Protein AF-0000000077380149 (afdb_homodimer)

Radius of gyration: 22.85 Å; Cα contacts (8 Å, |Δi|>4): 387; chains: 2; bounding box: 30×72×48 Å

Structure (mmCIF, N/CA/C/O backbone):
data_AF-0000000077380149-model_v1
#
loop_
_entity.id
_entity.type
_entity.pdbx_description
1 polymer 'Uncharacterized protein'
#
loop_
_atom_site.group_PDB
_atom_site.id
_atom_site.type_symbol
_atom_site.label_atom_id
_atom_site.label_alt_id
_atom_site.label_comp_id
_atom_site.label_asym_id
_atom_site.label_entity_id
_atom_site.label_seq_id
_atom_site.pdbx_PDB_ins_code
_atom_site.Cartn_x
_atom_site.Cartn_y
_atom_site.Cartn_z
_atom_site.occupancy
_atom_site.B_iso_or_equiv
_atom_site.auth_seq_id
_atom_site.auth_comp_id
_atom_site.auth_asym_id
_atom_site.auth_atom_id
_atom_site.pdbx_PDB_model_num
ATOM 1 N N . VAL A 1 1 ? 5.438 -0.284 23.359 1 29.08 1 VAL A N 1
ATOM 2 C CA . VAL A 1 1 ? 4.652 0.662 22.578 1 29.08 1 VAL A CA 1
ATOM 3 C C . VAL A 1 1 ? 5.34 2.023 22.562 1 29.08 1 VAL A C 1
ATOM 5 O O . VAL A 1 1 ? 5.539 2.633 23.609 1 29.08 1 VAL A O 1
ATOM 8 N N . GLU A 1 2 ? 6.18 2.203 21.656 1 35.53 2 GLU A N 1
ATOM 9 C CA . GLU A 1 2 ? 6.957 3.428 21.812 1 35.53 2 GLU A CA 1
ATOM 10 C C . GLU A 1 2 ? 6.047 4.633 22.047 1 35.53 2 GLU A C 1
ATOM 12 O O . GLU A 1 2 ? 5.121 4.875 21.281 1 35.53 2 GLU A O 1
ATOM 17 N N . ALA A 1 3 ? 5.875 5.215 23.234 1 46.19 3 ALA A N 1
ATOM 18 C CA . ALA A 1 3 ? 5.117 6.348 23.766 1 46.19 3 ALA A CA 1
ATOM 19 C C . ALA A 1 3 ? 5.203 7.551 22.844 1 46.19 3 ALA A C 1
ATOM 21 O O . ALA A 1 3 ? 6.27 7.848 22.297 1 46.19 3 ALA A O 1
ATOM 22 N N . ALA A 1 4 ? 4.062 7.918 22.094 1 60.69 4 ALA A N 1
ATOM 23 C CA . ALA A 1 4 ? 4.004 9.109 21.266 1 60.69 4 ALA A CA 1
ATOM 24 C C . ALA A 1 4 ? 4.754 10.273 21.906 1 60.69 4 ALA A C 1
ATOM 26 O O . ALA A 1 4 ? 4.734 10.43 23.125 1 60.69 4 ALA A O 1
ATOM 27 N N . PRO A 1 5 ? 5.816 10.711 21.297 1 63.81 5 PRO A N 1
ATOM 28 C CA . PRO A 1 5 ? 6.594 11.805 21.891 1 63.81 5 PRO A CA 1
ATOM 29 C C . PRO A 1 5 ? 5.719 12.883 22.516 1 63.81 5 PRO A C 1
ATOM 31 O O . PRO A 1 5 ? 4.617 13.148 22.031 1 63.81 5 PRO A O 1
ATOM 34 N N . GLN A 1 6 ? 6.125 13.359 23.734 1 84.5 6 GLN A N 1
ATOM 35 C CA . GLN A 1 6 ? 5.457 14.461 24.406 1 84.5 6 GLN A CA 1
ATOM 36 C C . GLN A 1 6 ? 5.402 15.703 23.531 1 84.5 6 GLN A C 1
ATOM 38 O O . GLN A 1 6 ? 6.418 16.109 22.969 1 84.5 6 GLN A O 1
ATOM 43 N N . LEU A 1 7 ? 4.254 16.219 23.297 1 88.69 7 LEU A N 1
ATOM 44 C CA . LEU A 1 7 ? 4.043 17.359 22.422 1 88.69 7 LEU A CA 1
ATOM 45 C C . LEU A 1 7 ? 4.254 18.672 23.188 1 88.69 7 LEU A C 1
ATOM 47 O O . LEU A 1 7 ? 3.871 18.766 24.359 1 88.69 7 LEU A O 1
ATOM 51 N N . ASP A 1 8 ? 5.031 19.703 22.625 1 90.62 8 ASP A N 1
ATOM 52 C CA . ASP A 1 8 ? 5.094 21.078 23.125 1 90.62 8 ASP A CA 1
ATOM 53 C C . ASP A 1 8 ? 3.729 21.766 23.047 1 90.62 8 ASP A C 1
ATOM 55 O O . ASP A 1 8 ? 3.15 21.875 21.953 1 90.62 8 ASP A O 1
ATOM 59 N N . PRO A 1 9 ? 3.18 22.156 24.203 1 92.38 9 PRO A N 1
ATOM 60 C CA . PRO A 1 9 ? 1.829 22.719 24.234 1 92.38 9 PRO A CA 1
ATOM 61 C C . PRO A 1 9 ? 1.724 24.047 23.484 1 92.38 9 PRO A C 1
ATOM 63 O O . PRO A 1 9 ? 0.617 24.516 23.219 1 92.38 9 PRO A O 1
ATOM 66 N N . ARG A 1 10 ? 2.842 24.719 23.125 1 93.44 10 ARG A N 1
ATOM 67 C CA . ARG A 1 10 ? 2.818 26.031 22.5 1 93.44 10 ARG A CA 1
ATOM 68 C C . ARG A 1 10 ? 3.01 25.922 20.984 1 93.44 10 ARG A C 1
ATOM 70 O O . ARG A 1 10 ? 3.061 26.938 20.297 1 93.44 10 ARG A O 1
ATOM 77 N N . GLN A 1 11 ? 3.094 24.719 20.484 1 94.06 11 GLN A N 1
ATOM 78 C CA . GLN A 1 11 ? 3.391 24.531 19.062 1 94.06 11 GLN A CA 1
ATOM 79 C C . GLN A 1 11 ? 2.244 23.812 18.344 1 94.06 11 GLN A C 1
ATOM 81 O O . GLN A 1 11 ? 1.517 23.031 18.969 1 94.06 11 GLN A O 1
ATOM 86 N N . PRO A 1 12 ? 2.066 24.141 17.078 1 94.75 12 PRO A N 1
ATOM 87 C CA . PRO A 1 12 ? 1.001 23.484 16.328 1 94.75 12 PRO A CA 1
ATOM 88 C C . PRO A 1 12 ? 1.287 22 16.062 1 94.75 12 PRO A C 1
ATOM 90 O O . PRO A 1 12 ? 2.438 21.562 16.156 1 94.75 12 PRO A O 1
ATOM 93 N N . VAL A 1 13 ? 0.185 21.219 15.82 1 94.25 13 VAL A N 1
ATOM 94 C CA . VAL A 1 13 ? 0.281 19.781 15.602 1 94.25 13 VAL A CA 1
ATOM 95 C C . VAL A 1 13 ? -0.453 19.406 14.32 1 94.25 13 VAL A C 1
ATOM 97 O O . VAL A 1 13 ? -1.561 19.875 14.062 1 94.25 13 VAL A O 1
ATOM 100 N N . LEU A 1 14 ? 0.257 18.703 13.469 1 94.88 14 LEU A N 1
ATOM 101 C CA . LEU A 1 14 ? -0.366 18.031 12.32 1 94.88 14 LEU A CA 1
ATOM 102 C C . LEU A 1 14 ? -0.84 16.641 12.703 1 94.88 14 LEU A C 1
ATOM 104 O O . LEU A 1 14 ? -0.07 15.844 13.242 1 94.88 14 LEU A O 1
ATOM 108 N N . TYR A 1 15 ? -2.145 16.312 12.453 1 90.94 15 TYR A N 1
ATOM 109 C CA . TYR A 1 15 ? -2.734 14.992 12.672 1 90.94 15 TYR A CA 1
ATOM 110 C C . TYR A 1 15 ? -3.01 14.289 11.352 1 90.94 15 TYR A C 1
ATOM 112 O O . TYR A 1 15 ? -3.73 14.812 10.5 1 90.94 15 TYR A 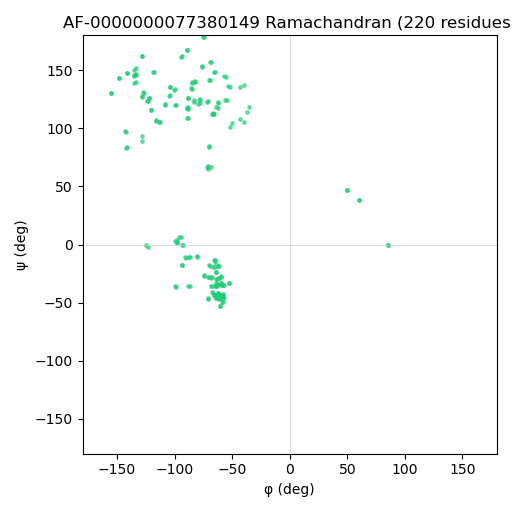O 1
ATOM 120 N N . ILE A 1 16 ? -2.4 13.141 11.203 1 89.88 16 ILE A N 1
ATOM 121 C CA . ILE A 1 16 ? -2.633 12.367 9.984 1 89.88 16 ILE A CA 1
ATOM 122 C C . ILE A 1 16 ? -3.203 11 10.344 1 89.88 16 ILE A C 1
ATOM 124 O O . ILE A 1 16 ? -2.604 10.25 11.125 1 89.88 16 ILE A O 1
ATOM 128 N N . GLU A 1 17 ? -4.402 10.711 9.953 1 84.38 17 GLU A N 1
ATOM 129 C CA . GLU A 1 17 ? -4.98 9.367 9.977 1 84.38 17 GLU A CA 1
ATOM 130 C C . GLU A 1 17 ? -4.691 8.625 8.672 1 84.38 17 GLU A C 1
ATOM 132 O O . GLU A 1 17 ? -4.98 9.125 7.586 1 84.38 17 GLU A O 1
ATOM 137 N N . TYR A 1 18 ? -3.979 7.543 8.742 1 79.38 18 TYR A N 1
ATOM 138 C CA . TYR A 1 18 ? -3.736 6.766 7.531 1 79.38 18 TYR A CA 1
ATOM 139 C C . TYR A 1 18 ? -3.977 5.281 7.773 1 79.38 18 TYR A C 1
ATOM 141 O O . TYR A 1 18 ? -3.846 4.805 8.906 1 79.38 18 TYR A O 1
ATOM 149 N N . CYS A 1 19 ? -4.43 4.625 6.809 1 67.94 19 CYS A N 1
ATOM 150 C CA . CYS A 1 19 ? -4.566 3.174 6.859 1 67.94 19 CYS A CA 1
ATOM 151 C C . CYS A 1 19 ? -3.203 2.498 6.898 1 67.94 19 CYS A C 1
ATOM 153 O O . CYS A 1 19 ? -2.369 2.721 6.016 1 67.94 19 CYS A O 1
ATOM 155 N N . PRO A 1 20 ? -3.004 1.917 8.055 1 58.16 20 PRO A N 1
ATOM 156 C CA . PRO A 1 20 ? -1.686 1.297 8.203 1 58.16 20 PRO A CA 1
ATOM 157 C C . PRO A 1 20 ? -1.477 0.128 7.238 1 58.16 20 PRO A C 1
ATOM 159 O O . PRO A 1 20 ? -0.355 -0.366 7.098 1 58.16 20 PRO A O 1
ATOM 162 N N . VAL A 1 21 ? -2.684 -0.209 6.691 1 50.53 21 VAL A N 1
ATOM 163 C CA . VAL A 1 21 ? -2.539 -1.392 5.848 1 50.53 21 VAL A CA 1
ATOM 164 C C . VAL A 1 21 ? -1.746 -1.039 4.594 1 50.53 21 VAL A C 1
ATOM 166 O O . VAL A 1 21 ? -2.072 -0.076 3.895 1 50.53 21 VAL A O 1
ATOM 169 N N . THR A 1 22 ? -0.466 -1.042 4.668 1 51.5 22 THR A N 1
ATOM 170 C CA . THR A 1 22 ? 0.388 -0.866 3.498 1 51.5 22 THR A CA 1
ATOM 171 C C . THR A 1 22 ? 0.236 -2.041 2.535 1 51.5 22 THR A C 1
ATOM 173 O O . THR A 1 22 ? 0.055 -3.182 2.965 1 51.5 22 THR A O 1
ATOM 176 N N . THR A 1 23 ? -0.329 -1.743 1.392 1 52.5 23 THR A N 1
ATOM 177 C CA . THR A 1 23 ? -0.382 -2.797 0.384 1 52.5 23 THR A CA 1
ATOM 178 C C . THR A 1 23 ? 1.01 -3.078 -0.176 1 52.5 23 THR A C 1
ATOM 180 O O . THR A 1 23 ? 1.507 -2.332 -1.022 1 52.5 23 THR A O 1
ATOM 183 N N . ALA A 1 24 ? 1.779 -3.615 0.723 1 66.62 24 ALA A N 1
ATOM 184 C CA . ALA A 1 24 ? 3.053 -4.086 0.188 1 66.62 24 ALA A CA 1
ATOM 185 C C . ALA A 1 24 ? 2.857 -5.328 -0.679 1 66.62 24 ALA A C 1
ATOM 187 O O . ALA A 1 24 ? 3.365 -6.402 -0.356 1 66.62 24 ALA A O 1
ATOM 188 N N . TYR A 1 25 ? 2.107 -5.055 -1.817 1 76.69 25 TYR A N 1
ATOM 189 C CA . TYR A 1 25 ? 1.688 -6.16 -2.674 1 76.69 25 TYR A CA 1
ATOM 190 C C . TYR A 1 25 ? 2.891 -6.941 -3.184 1 76.69 25 TYR A C 1
ATOM 192 O O . TYR A 1 25 ? 2.834 -8.172 -3.309 1 76.69 25 TYR A O 1
ATOM 200 N N . ARG A 1 26 ? 3.924 -6.23 -3.422 1 75.75 26 ARG A N 1
ATOM 201 C CA . ARG A 1 26 ? 5.098 -6.945 -3.908 1 75.75 26 ARG A CA 1
ATOM 202 C C . ARG A 1 26 ? 5.582 -7.961 -2.879 1 75.75 26 ARG A C 1
ATOM 204 O O . ARG A 1 26 ? 5.863 -9.109 -3.219 1 75.75 26 ARG A O 1
ATOM 211 N N . HIS A 1 27 ? 5.66 -7.496 -1.69 1 76.38 27 HIS A N 1
ATOM 212 C CA . HIS A 1 27 ? 6.09 -8.391 -0.62 1 76.38 27 HIS A CA 1
ATOM 213 C C . HIS A 1 27 ? 5.137 -9.562 -0.464 1 76.38 27 HIS A C 1
ATOM 215 O O . HIS A 1 27 ? 5.574 -10.711 -0.321 1 76.38 27 HIS A O 1
ATOM 221 N N . HIS A 1 28 ? 3.844 -9.266 -0.526 1 81.5 28 HIS A N 1
ATOM 222 C CA . HIS A 1 28 ? 2.842 -10.32 -0.41 1 81.5 28 HIS A CA 1
ATOM 223 C C . HIS A 1 28 ? 2.936 -11.297 -1.574 1 81.5 28 HIS A C 1
ATOM 225 O O . HIS A 1 28 ? 2.756 -12.5 -1.392 1 81.5 28 HIS A O 1
ATOM 231 N N . ALA A 1 29 ? 3.252 -10.789 -2.768 1 87.38 29 ALA A N 1
ATOM 232 C CA . ALA A 1 29 ? 3.4 -11.641 -3.943 1 87.38 29 ALA A CA 1
ATOM 233 C C . ALA A 1 29 ? 4.566 -12.609 -3.773 1 87.38 29 ALA A C 1
ATOM 235 O O . ALA A 1 29 ? 4.422 -13.805 -4.023 1 87.38 29 ALA A O 1
ATOM 236 N N . VAL A 1 30 ? 5.66 -12.133 -3.334 1 85.38 30 VAL A N 1
ATOM 237 C CA . VAL A 1 30 ? 6.867 -12.93 -3.148 1 85.38 30 VAL A CA 1
ATOM 238 C C . VAL A 1 30 ? 6.629 -13.977 -2.066 1 85.38 30 VAL A C 1
ATOM 240 O O . VAL A 1 30 ? 6.992 -15.148 -2.234 1 85.38 30 VAL A O 1
ATOM 243 N N . ARG A 1 31 ? 6.004 -13.578 -0.987 1 88.81 31 ARG A N 1
ATOM 244 C CA . ARG A 1 31 ? 5.715 -14.5 0.104 1 88.81 31 ARG A CA 1
ATOM 245 C C . ARG A 1 31 ? 4.727 -15.578 -0.338 1 88.81 31 ARG A C 1
ATOM 247 O O . ARG A 1 31 ? 4.875 -16.75 0.019 1 88.81 31 ARG A O 1
ATOM 254 N N . LEU A 1 32 ? 3.736 -15.203 -1.026 1 91.69 32 LEU A N 1
ATOM 255 C CA . LEU A 1 32 ? 2.756 -16.141 -1.553 1 91.69 32 LEU A CA 1
ATOM 256 C C . LEU A 1 32 ? 3.426 -17.172 -2.457 1 91.69 32 LEU A C 1
ATOM 258 O O . LEU A 1 32 ? 3.148 -18.375 -2.354 1 91.69 32 LEU A O 1
ATOM 262 N N . HIS A 1 33 ? 4.246 -16.703 -3.305 1 94.19 33 HIS A N 1
ATOM 263 C CA . HIS A 1 33 ? 5.008 -17.594 -4.18 1 94.19 33 HIS A CA 1
ATOM 264 C C . HIS A 1 33 ? 5.84 -18.578 -3.373 1 94.19 33 HIS A C 1
ATOM 266 O O . HIS A 1 33 ? 5.82 -19.781 -3.65 1 94.19 33 HIS A O 1
ATOM 272 N N . ALA A 1 34 ? 6.559 -18.062 -2.436 1 93.69 34 ALA A N 1
ATOM 273 C CA . ALA A 1 34 ? 7.418 -18.922 -1.624 1 93.69 34 ALA A CA 1
ATOM 274 C C . ALA A 1 34 ? 6.609 -20 -0.922 1 93.69 34 ALA A C 1
ATOM 276 O O . ALA A 1 34 ? 7.008 -21.172 -0.907 1 93.69 34 ALA A O 1
ATOM 277 N N . ALA A 1 35 ? 5.547 -19.594 -0.365 1 94.81 35 ALA A N 1
ATOM 278 C CA . ALA A 1 35 ? 4.688 -20.531 0.347 1 94.81 35 ALA A CA 1
ATOM 279 C C . ALA A 1 35 ? 4.125 -21.578 -0.603 1 94.81 35 ALA A C 1
ATOM 281 O O . ALA A 1 35 ? 4.125 -22.781 -0.288 1 94.81 35 ALA A O 1
ATOM 282 N N . LEU A 1 36 ? 3.668 -21.172 -1.729 1 95.81 36 LEU A N 1
ATOM 283 C CA . LEU A 1 36 ? 3.111 -22.109 -2.699 1 95.81 36 LEU A CA 1
ATOM 284 C C . LEU A 1 36 ? 4.191 -23.031 -3.246 1 95.81 36 LEU A C 1
ATOM 286 O O . LEU A 1 36 ? 3.959 -24.219 -3.428 1 95.81 36 LEU A O 1
ATOM 290 N N . ALA A 1 37 ? 5.301 -22.469 -3.51 1 95.25 37 ALA A N 1
ATOM 291 C CA . ALA A 1 37 ? 6.414 -23.266 -4.023 1 95.25 37 ALA A CA 1
ATOM 292 C C . ALA A 1 37 ? 6.785 -24.391 -3.053 1 95.25 37 ALA A C 1
ATOM 294 O O . ALA A 1 37 ? 7.016 -25.531 -3.467 1 95.25 37 ALA A O 1
ATOM 295 N N . GLU A 1 38 ? 6.812 -24.016 -1.847 1 93.56 38 GLU A N 1
ATOM 296 C CA . GLU A 1 38 ? 7.137 -25.016 -0.828 1 93.56 38 GLU A CA 1
ATOM 297 C C . GLU A 1 38 ? 6.074 -26.109 -0.761 1 93.56 38 GLU A C 1
ATOM 299 O O . GLU A 1 38 ? 6.398 -27.297 -0.684 1 93.56 38 GLU A O 1
ATOM 304 N N . ALA A 1 39 ? 4.91 -25.75 -0.785 1 94.5 39 ALA A N 1
ATOM 305 C CA . ALA A 1 39 ? 3.805 -26.703 -0.731 1 94.5 39 ALA A CA 1
ATOM 306 C C . ALA A 1 39 ? 3.838 -27.656 -1.93 1 94.5 39 ALA A C 1
ATOM 308 O O . ALA A 1 39 ? 3.682 -28.859 -1.776 1 94.5 39 ALA A O 1
ATOM 309 N N . LEU A 1 40 ? 4.039 -27.094 -3.064 1 95 40 LEU A N 1
ATOM 310 C CA . LEU A 1 40 ? 4.059 -27.891 -4.281 1 95 40 LEU A CA 1
ATOM 311 C C . LEU A 1 40 ? 5.27 -28.812 -4.301 1 95 40 LEU A C 1
ATOM 313 O O . LEU A 1 40 ? 5.18 -29.953 -4.77 1 95 40 LEU A O 1
ATOM 317 N N . ARG A 1 41 ? 6.332 -28.312 -3.785 1 93.38 41 ARG A N 1
ATOM 318 C CA . ARG A 1 41 ? 7.543 -29.125 -3.725 1 93.38 41 ARG A CA 1
ATOM 319 C C . ARG A 1 41 ? 7.34 -30.344 -2.834 1 93.38 41 ARG A C 1
ATOM 321 O O . ARG A 1 41 ? 7.887 -31.422 -3.102 1 93.38 41 ARG A O 1
ATOM 328 N N . THR A 1 42 ? 6.562 -30.156 -1.792 1 93.06 42 THR A N 1
ATOM 329 C CA . THR A 1 42 ? 6.258 -31.266 -0.897 1 93.06 42 THR A CA 1
ATOM 330 C C . THR A 1 42 ? 5.48 -32.344 -1.632 1 93.06 42 THR A C 1
ATOM 332 O O . THR A 1 42 ? 5.648 -33.531 -1.348 1 93.06 42 THR A O 1
ATOM 335 N N . MET A 1 43 ? 4.75 -31.984 -2.564 1 91.75 43 MET A N 1
ATOM 336 C CA . MET A 1 43 ? 3.924 -32.938 -3.322 1 91.75 43 MET A CA 1
ATOM 337 C C . MET A 1 43 ? 4.707 -33.5 -4.488 1 91.75 43 MET A C 1
ATOM 339 O O . MET A 1 43 ? 4.543 -34.688 -4.82 1 91.75 43 MET A O 1
ATOM 343 N N . LYS A 1 44 ? 5.531 -32.719 -5.09 1 94.19 44 LYS A N 1
ATOM 344 C CA . LYS A 1 44 ? 6.367 -33.094 -6.223 1 94.19 44 LYS A CA 1
ATOM 345 C C . LYS A 1 44 ? 7.742 -32.438 -6.137 1 94.19 44 LYS A C 1
ATOM 347 O O . LYS A 1 44 ? 7.93 -31.328 -6.602 1 94.19 44 LYS A O 1
ATOM 352 N N . PRO A 1 45 ? 8.711 -33.125 -5.648 1 93.56 45 PRO A N 1
ATOM 353 C CA . PRO A 1 45 ? 10.016 -32.562 -5.301 1 93.56 45 PRO A CA 1
ATOM 354 C C . PRO A 1 45 ? 10.734 -31.969 -6.508 1 93.56 45 PRO A C 1
ATOM 356 O O . PRO A 1 45 ? 11.539 -31.047 -6.355 1 93.56 45 PRO A O 1
ATOM 359 N N . GLU A 1 46 ? 10.453 -32.531 -7.723 1 93.56 46 GLU A N 1
ATOM 360 C CA . GLU A 1 46 ? 11.164 -32.062 -8.906 1 93.56 46 GLU A CA 1
ATOM 361 C C . GLU A 1 46 ? 10.547 -30.766 -9.43 1 93.56 46 GLU A C 1
ATOM 363 O O . GLU A 1 46 ? 11.117 -30.109 -10.312 1 93.56 46 GLU A O 1
ATOM 368 N N . LEU A 1 47 ? 9.445 -30.422 -8.922 1 92.56 47 LEU A N 1
ATOM 369 C CA . LEU A 1 47 ? 8.719 -29.234 -9.391 1 92.56 47 LEU A CA 1
ATOM 370 C C . LEU A 1 47 ? 9.352 -27.969 -8.828 1 92.56 47 LEU A C 1
ATOM 372 O O . LEU A 1 47 ? 9.57 -27.859 -7.621 1 92.56 47 LEU A O 1
ATOM 376 N N . GLN A 1 48 ? 9.727 -27.016 -9.672 1 93.81 48 GLN A N 1
ATOM 377 C CA . GLN A 1 48 ? 10.234 -25.703 -9.32 1 93.81 48 GLN A CA 1
ATOM 378 C C . GLN A 1 48 ? 9.297 -24.594 -9.812 1 93.81 48 GLN A C 1
ATOM 380 O O . GLN A 1 48 ? 9.281 -24.281 -11 1 93.81 48 GLN A O 1
ATOM 385 N N . LEU A 1 49 ? 8.664 -24.094 -8.883 1 95.62 49 LEU A N 1
ATOM 386 C CA . LEU A 1 49 ? 7.719 -23.031 -9.25 1 95.62 49 LEU A CA 1
ATOM 387 C C . LEU A 1 49 ? 8.438 -21.719 -9.492 1 95.62 49 LEU A C 1
ATOM 389 O O . LEU A 1 49 ? 9.109 -21.203 -8.594 1 95.62 49 LEU A O 1
ATOM 393 N N . GLN A 1 50 ? 8.297 -21.172 -10.672 1 94.5 50 GLN A N 1
ATOM 394 C CA . GLN A 1 50 ? 8.867 -19.875 -11.039 1 94.5 50 GLN A CA 1
ATOM 395 C C . GLN A 1 50 ? 7.863 -18.75 -10.836 1 94.5 50 GLN A C 1
ATOM 397 O O . GLN A 1 50 ? 6.676 -19 -10.617 1 94.5 50 GLN A O 1
ATOM 402 N N . LEU A 1 51 ? 8.422 -17.531 -10.773 1 92.62 51 LEU A N 1
ATOM 403 C CA . LEU A 1 51 ? 7.574 -16.375 -10.484 1 92.62 51 LEU A CA 1
ATOM 404 C C . LEU A 1 51 ? 7.758 -15.289 -11.539 1 92.62 51 LEU A C 1
ATOM 406 O O . LEU A 1 51 ? 8.883 -14.969 -11.922 1 92.62 51 LEU A O 1
ATOM 410 N N . ARG A 1 52 ? 6.605 -14.828 -12.031 1 90.81 52 ARG A N 1
ATOM 411 C CA . ARG A 1 52 ? 6.582 -13.617 -12.852 1 90.81 52 ARG A CA 1
ATOM 412 C C . ARG A 1 52 ? 5.641 -12.57 -12.25 1 90.81 52 ARG A C 1
ATOM 414 O O . ARG A 1 52 ? 4.477 -12.867 -11.977 1 90.81 52 ARG A O 1
ATOM 421 N N . LEU A 1 53 ? 6.258 -11.422 -12.023 1 85.81 53 LEU A N 1
ATOM 422 C CA . LEU A 1 53 ? 5.512 -10.312 -11.438 1 85.81 53 LEU A CA 1
ATOM 423 C C . LEU A 1 53 ? 5.184 -9.258 -12.5 1 85.81 53 LEU A C 1
ATOM 425 O O . LEU A 1 53 ? 6.062 -8.836 -13.25 1 85.81 53 LEU A O 1
ATOM 429 N N . ASN A 1 54 ? 3.881 -8.922 -12.555 1 84.38 54 ASN A N 1
ATOM 430 C CA . ASN A 1 54 ? 3.418 -7.836 -13.414 1 84.38 54 ASN A CA 1
ATOM 431 C C . ASN A 1 54 ? 3.945 -7.977 -14.836 1 84.38 54 ASN A C 1
ATOM 433 O O . ASN A 1 54 ? 4.508 -7.027 -15.391 1 84.38 54 ASN A O 1
ATOM 437 N N . GLU A 1 55 ? 3.775 -9.25 -15.266 1 77.62 55 GLU A N 1
ATOM 438 C CA . GLU A 1 55 ? 4.188 -9.492 -16.641 1 77.62 55 GLU A CA 1
ATOM 439 C C . GLU A 1 55 ? 3.375 -8.656 -17.625 1 77.62 55 GLU A C 1
ATOM 441 O O . GLU A 1 55 ? 3.83 -8.375 -18.734 1 77.62 55 GLU A O 1
ATOM 446 N N . THR A 1 56 ? 2.295 -8.234 -17.078 1 63.5 56 THR A N 1
ATOM 447 C CA . THR A 1 56 ? 1.576 -7.266 -17.906 1 63.5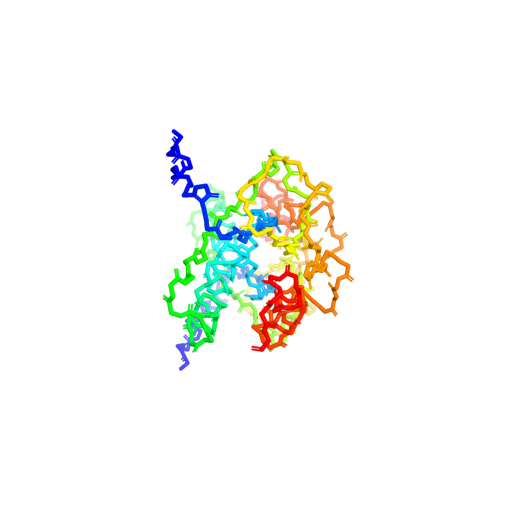 56 THR A CA 1
ATOM 448 C C . THR A 1 56 ? 2.168 -5.867 -17.734 1 63.5 56 THR A C 1
ATOM 450 O O . THR A 1 56 ? 2.75 -5.559 -16.688 1 63.5 56 THR A O 1
ATOM 453 N N . LYS A 1 57 ? 2.297 -5.059 -18.719 1 58.97 57 LYS A N 1
ATOM 454 C CA . LYS A 1 57 ? 2.955 -3.756 -18.703 1 58.97 57 LYS A CA 1
ATOM 455 C C . LYS A 1 57 ? 2.33 -2.844 -17.656 1 58.97 57 LYS A C 1
ATOM 457 O O . LYS A 1 57 ? 3.031 -2.072 -17 1 58.97 57 LYS A O 1
ATOM 462 N N . ALA A 1 58 ? 1.036 -2.764 -17.578 1 68.69 58 ALA A N 1
ATOM 463 C CA . ALA A 1 58 ? 0.417 -1.836 -16.625 1 68.69 58 ALA A CA 1
ATOM 464 C C . ALA A 1 58 ? -0.611 -2.547 -15.758 1 68.69 58 ALA A C 1
ATOM 466 O O . ALA A 1 58 ? -1.715 -2.857 -16.219 1 68.69 58 ALA A O 1
ATOM 467 N N . PRO A 1 59 ? -0.04 -2.975 -14.594 1 74.31 59 PRO A N 1
ATOM 468 C CA . PRO A 1 59 ? -1.021 -3.609 -13.711 1 74.31 59 PRO A CA 1
ATOM 469 C C . PRO A 1 59 ? -2.197 -2.693 -13.383 1 74.31 59 PRO A C 1
ATOM 471 O O . PRO A 1 59 ? -2.039 -1.472 -13.328 1 74.31 59 PRO A O 1
ATOM 474 N N . ARG A 1 60 ? -3.387 -3.199 -13.242 1 73.69 60 ARG A N 1
ATOM 475 C CA . ARG A 1 60 ? -4.555 -2.422 -12.836 1 73.69 60 ARG A CA 1
ATOM 476 C C . ARG A 1 60 ? -4.398 -1.895 -11.414 1 73.69 60 ARG A C 1
ATOM 478 O O . ARG A 1 60 ? -3.719 -2.512 -10.586 1 73.69 60 ARG A O 1
ATOM 485 N N . VAL A 1 61 ? -4.898 -0.841 -11.102 1 67 61 VAL A N 1
ATOM 486 C CA . VAL A 1 61 ? -4.867 -0.219 -9.781 1 67 61 VAL A CA 1
ATOM 487 C C . VAL A 1 61 ? -5.578 -1.117 -8.773 1 67 61 VAL A C 1
ATOM 489 O O . VAL A 1 61 ? -6.688 -1.59 -9.023 1 67 61 VAL A O 1
ATOM 492 N N . GLY A 1 62 ? -4.852 -1.484 -7.754 1 72.75 62 GLY A N 1
ATOM 493 C CA . GLY A 1 62 ? -5.438 -2.283 -6.688 1 72.75 62 GLY A CA 1
ATOM 494 C C . GLY A 1 62 ? -5.426 -3.771 -6.984 1 72.75 62 GLY A C 1
ATOM 495 O O . GLY A 1 62 ? -5.91 -4.574 -6.184 1 72.75 62 GLY A O 1
ATOM 496 N N . ALA A 1 63 ? -4.941 -4.074 -8.07 1 78.56 63 ALA A N 1
ATOM 497 C CA . ALA A 1 63 ? -5.016 -5.473 -8.484 1 78.56 63 ALA A CA 1
ATOM 498 C C . ALA A 1 63 ? -4.102 -6.352 -7.633 1 78.56 63 ALA A C 1
ATOM 500 O O . ALA A 1 63 ? -3.021 -5.914 -7.223 1 78.56 63 ALA A O 1
ATOM 501 N N . PHE A 1 64 ? -4.566 -7.512 -7.32 1 87.81 64 PHE A N 1
ATOM 502 C CA . PHE A 1 64 ? -3.779 -8.664 -6.895 1 87.81 64 PHE A CA 1
ATOM 503 C C . PHE A 1 64 ? -4.336 -9.945 -7.488 1 87.81 64 PHE A C 1
ATOM 505 O O . PHE A 1 64 ? -5.219 -10.578 -6.902 1 87.81 64 PHE A O 1
ATOM 512 N N . GLU A 1 65 ? -3.904 -10.18 -8.711 1 92.69 65 GLU A N 1
ATOM 513 C CA . GLU A 1 65 ? -4.367 -11.328 -9.477 1 92.69 65 GLU A CA 1
ATOM 514 C C . GLU A 1 65 ? -3.307 -12.422 -9.523 1 92.69 65 GLU A C 1
ATOM 516 O O . GLU A 1 65 ? -2.115 -12.141 -9.664 1 92.69 65 GLU A O 1
ATOM 521 N N . VAL A 1 66 ? -3.721 -13.68 -9.32 1 94.62 66 VAL A N 1
ATOM 522 C CA . VAL A 1 66 ? -2.787 -14.805 -9.328 1 94.62 66 VAL A CA 1
ATOM 523 C C . VAL A 1 66 ? -3.207 -15.812 -10.391 1 94.62 66 VAL A C 1
ATOM 525 O O . VAL A 1 66 ? -4.375 -16.203 -10.461 1 94.62 66 VAL A O 1
ATOM 528 N N . HIS A 1 67 ? -2.301 -16.109 -11.219 1 95.19 67 HIS A N 1
ATOM 529 C CA . HIS A 1 67 ? -2.461 -17.141 -12.234 1 95.19 67 HIS A CA 1
ATOM 530 C C . HIS A 1 67 ? -1.304 -18.125 -12.195 1 95.19 67 HIS A C 1
ATOM 532 O O . HIS A 1 67 ? -0.244 -17.828 -11.641 1 95.19 67 HIS A O 1
ATOM 538 N N . ILE A 1 68 ? -1.616 -19.312 -12.852 1 96.88 68 ILE A N 1
ATOM 539 C CA . ILE A 1 68 ? -0.541 -20.297 -12.93 1 96.88 68 ILE A CA 1
ATOM 540 C C . ILE A 1 68 ? -0.553 -20.984 -14.297 1 96.88 68 ILE A C 1
ATOM 542 O O . ILE A 1 68 ? -1.602 -21.078 -14.938 1 96.88 68 ILE A O 1
ATOM 546 N N . ALA A 1 69 ? 0.585 -21.328 -14.727 1 96.25 69 ALA A N 1
ATOM 547 C CA . ALA A 1 69 ? 0.738 -22.141 -15.938 1 96.25 69 ALA A CA 1
ATOM 548 C C . ALA A 1 69 ? 1.764 -23.25 -15.719 1 96.25 69 ALA A C 1
ATOM 550 O O . ALA A 1 69 ? 2.746 -23.062 -15 1 96.25 69 ALA A O 1
ATOM 551 N N . SER A 1 70 ? 1.49 -24.375 -16.359 1 96.5 70 SER A N 1
ATOM 552 C CA . SER A 1 70 ? 2.396 -25.516 -16.234 1 96.5 70 SER A CA 1
ATOM 553 C C . SER A 1 70 ? 3.73 -25.234 -16.922 1 96.5 70 SER A C 1
ATOM 555 O O . SER A 1 70 ? 4.746 -25.859 -16.594 1 96.5 70 SER A O 1
ATOM 557 N N . ARG A 1 71 ? 3.688 -24.438 -17.891 1 95.12 71 ARG A N 1
ATOM 558 C CA . ARG A 1 71 ? 4.875 -23.953 -18.594 1 95.12 71 ARG A CA 1
ATOM 559 C C . ARG A 1 71 ? 4.812 -22.453 -18.812 1 95.12 71 ARG A C 1
ATOM 561 O O . ARG A 1 71 ? 3.727 -21.875 -18.875 1 95.12 71 ARG A O 1
ATOM 568 N N . PRO A 1 72 ? 6.008 -21.797 -18.891 1 93.81 72 PRO A N 1
ATOM 569 C CA . PRO A 1 72 ? 5.996 -20.359 -19.172 1 93.81 72 PRO A CA 1
ATOM 570 C C . PRO A 1 72 ? 5.203 -20.016 -20.422 1 93.81 72 PRO A C 1
ATOM 572 O O . PRO A 1 72 ? 5.285 -20.719 -21.422 1 93.81 72 PRO A O 1
ATOM 575 N N . THR A 1 73 ? 4.453 -19.047 -20.359 1 93.94 73 THR A N 1
ATOM 576 C CA . THR A 1 73 ? 3.678 -18.578 -21.5 1 93.94 73 THR A CA 1
ATOM 577 C C . THR A 1 73 ? 3.477 -17.062 -21.438 1 93.94 73 THR A C 1
ATOM 579 O O . THR A 1 73 ? 3.26 -16.5 -20.359 1 93.94 73 THR A O 1
ATOM 582 N N . ASP A 1 74 ? 3.494 -16.406 -22.547 1 86.94 74 ASP A N 1
ATOM 583 C CA . ASP A 1 74 ? 3.193 -14.984 -22.641 1 86.94 74 ASP A CA 1
ATOM 584 C C . ASP A 1 74 ? 1.706 -14.758 -22.891 1 86.94 74 ASP A C 1
ATOM 586 O O . ASP A 1 74 ? 1.236 -13.617 -22.859 1 86.94 74 ASP A O 1
ATOM 590 N N . ASN A 1 75 ? 1.081 -15.867 -23.203 1 88.62 75 ASN A N 1
ATOM 591 C CA . ASN A 1 75 ? -0.353 -15.797 -23.453 1 88.62 75 ASN A CA 1
ATOM 592 C C . ASN A 1 75 ? -1.166 -15.984 -22.188 1 88.62 75 ASN A C 1
ATOM 594 O O . ASN A 1 75 ? -1.257 -17.094 -21.656 1 88.62 75 ASN A O 1
ATOM 598 N N . SER A 1 76 ? -1.754 -14.891 -21.766 1 86.88 76 SER A N 1
ATOM 599 C CA . SER A 1 76 ? -2.512 -14.898 -20.516 1 86.88 76 SER A CA 1
ATOM 600 C C . SER A 1 76 ? -3.658 -15.906 -20.578 1 86.88 76 SER A C 1
ATOM 602 O O . SER A 1 76 ? -4.086 -16.438 -19.547 1 86.88 76 SER A O 1
ATOM 604 N N . GLN A 1 77 ? -4.203 -16.188 -21.797 1 89.06 77 GLN A N 1
ATOM 605 C CA . GLN A 1 77 ? -5.309 -17.125 -21.969 1 89.06 77 GLN A CA 1
ATOM 606 C C . GLN A 1 77 ? -4.891 -18.547 -21.594 1 89.06 77 GLN A C 1
ATOM 608 O O . GLN A 1 77 ? -5.738 -19.406 -21.359 1 89.06 77 GLN A O 1
ATOM 613 N N . HIS A 1 78 ? -3.584 -18.766 -21.578 1 92.25 78 HIS A N 1
ATOM 614 C CA . HIS A 1 78 ? -3.059 -20.094 -21.266 1 92.25 78 HIS A CA 1
ATOM 615 C C . HIS A 1 78 ? -2.688 -20.203 -19.797 1 92.25 78 HIS A C 1
ATOM 617 O O . HIS A 1 78 ? -2.104 -21.203 -19.375 1 92.25 78 HIS A O 1
ATOM 623 N N . ARG A 1 79 ? -3.002 -19.203 -19.094 1 93.25 79 ARG A N 1
ATOM 624 C CA . ARG A 1 79 ? -2.795 -19.219 -17.656 1 93.25 79 ARG A CA 1
ATOM 625 C C . ARG A 1 79 ? -4.094 -19.531 -16.906 1 93.25 79 ARG A C 1
ATOM 627 O O . ARG A 1 79 ? -5.16 -19.031 -17.281 1 93.25 79 ARG A O 1
ATOM 634 N N . TYR A 1 80 ? -3.977 -20.406 -15.969 1 95.44 80 TYR A N 1
ATOM 635 C CA . TYR A 1 80 ? -5.129 -20.75 -15.141 1 95.44 80 TYR A CA 1
ATOM 636 C C . TYR A 1 80 ? -5.305 -19.734 -14.008 1 95.44 80 TYR A C 1
ATOM 638 O O . TYR A 1 80 ? -4.375 -19.5 -13.234 1 95.44 80 TYR A O 1
ATOM 646 N N . PRO A 1 81 ? -6.535 -19.078 -13.898 1 95.5 81 PRO A N 1
ATOM 647 C CA . PRO A 1 81 ? -6.758 -18.109 -12.82 1 95.5 81 PRO A CA 1
ATOM 648 C C . PRO A 1 81 ? -6.902 -18.781 -11.453 1 95.5 81 PRO A C 1
ATOM 650 O O . PRO A 1 81 ? -7.746 -19.672 -11.281 1 95.5 81 PRO A O 1
ATOM 653 N N . LEU A 1 82 ? -6.047 -18.375 -10.523 1 96.19 82 LEU A N 1
ATOM 654 C CA . LEU A 1 82 ? -6.09 -18.922 -9.172 1 96.19 82 LEU A CA 1
ATOM 655 C C . LEU A 1 82 ? -6.836 -17.984 -8.227 1 96.19 82 LEU A C 1
ATOM 657 O O . LEU A 1 82 ? -7.441 -18.438 -7.25 1 96.19 82 LEU A O 1
ATOM 661 N N . TRP A 1 83 ? -6.688 -16.625 -8.406 1 94.81 83 TRP A N 1
ATOM 662 C CA . TRP A 1 83 ? -7.188 -15.641 -7.449 1 94.81 83 TRP A CA 1
ATOM 663 C C . TRP A 1 83 ? -7.449 -14.297 -8.125 1 94.81 83 TRP A C 1
ATOM 665 O O . TRP A 1 83 ? -6.652 -13.844 -8.945 1 94.81 83 TRP A O 1
ATOM 675 N N . THR A 1 84 ? -8.609 -13.742 -7.895 1 93.81 84 THR A N 1
ATOM 676 C CA . THR A 1 84 ? -8.945 -12.375 -8.273 1 93.81 84 THR A CA 1
ATOM 677 C C . THR A 1 84 ? -9.148 -11.5 -7.043 1 93.81 84 THR A C 1
ATOM 679 O O . THR A 1 84 ? -10.188 -11.586 -6.379 1 93.81 84 THR A O 1
ATOM 682 N N . GLY A 1 85 ? -8.195 -10.703 -6.812 1 88.88 85 GLY A N 1
ATOM 683 C CA . GLY A 1 85 ? -8.227 -9.883 -5.613 1 88.88 85 GLY A CA 1
ATOM 684 C C . GLY A 1 85 ? -8.828 -8.508 -5.844 1 88.88 85 GLY A C 1
ATOM 685 O O . GLY A 1 85 ? -9.234 -7.832 -4.895 1 88.88 85 GLY A O 1
ATOM 686 N N . ILE A 1 86 ? -8.883 -8.125 -7.105 1 82.19 86 ILE A N 1
ATOM 687 C CA . ILE A 1 86 ? -9.109 -6.723 -7.438 1 82.19 86 ILE A CA 1
ATOM 688 C C . ILE A 1 86 ? -10.445 -6.27 -6.852 1 82.19 86 ILE A C 1
ATOM 690 O O . ILE A 1 86 ? -10.586 -5.125 -6.418 1 82.19 86 ILE A O 1
ATOM 694 N N . SER A 1 87 ? -11.438 -7.176 -6.777 1 81.56 87 SER A N 1
ATOM 695 C CA . SER A 1 87 ? -12.773 -6.781 -6.344 1 81.56 87 SER A CA 1
ATOM 696 C C . SER A 1 87 ? -12.992 -7.098 -4.867 1 81.56 87 SER A C 1
ATOM 698 O O . SER A 1 87 ? -14.07 -6.84 -4.324 1 81.56 87 SER A O 1
ATOM 700 N N . ARG A 1 88 ? -12.008 -7.602 -4.25 1 79.19 88 ARG A N 1
ATOM 701 C CA . ARG A 1 88 ? -12.164 -8 -2.855 1 79.19 88 ARG A CA 1
ATOM 702 C C . ARG A 1 88 ? -11.945 -6.816 -1.921 1 79.19 88 ARG A C 1
ATOM 704 O O . ARG A 1 88 ? -11.117 -5.945 -2.195 1 79.19 88 ARG A O 1
ATOM 711 N N . VAL A 1 89 ? -12.789 -6.805 -0.909 1 71.25 89 VAL A N 1
ATOM 712 C CA . VAL A 1 89 ? -12.727 -5.805 0.152 1 71.25 89 VAL A CA 1
ATOM 713 C C . VAL A 1 89 ? -12.875 -6.484 1.511 1 71.25 89 VAL A C 1
ATOM 715 O O . VAL A 1 89 ? -13.578 -7.488 1.637 1 71.25 89 VAL A O 1
ATOM 718 N N . PRO A 1 90 ? -12.055 -6.016 2.527 1 69.62 90 PRO A N 1
ATOM 719 C CA . PRO A 1 90 ? -11.094 -4.906 2.525 1 69.62 90 PRO A CA 1
ATOM 720 C C . PRO A 1 90 ? -9.805 -5.238 1.778 1 69.62 90 PRO A C 1
ATOM 722 O O . PRO A 1 90 ? -9.672 -6.336 1.229 1 69.62 90 PRO A O 1
ATOM 725 N N . VAL A 1 91 ? -8.805 -4.203 1.7 1 69.38 91 VAL A N 1
ATOM 726 C CA . VAL A 1 91 ? -7.547 -4.363 0.97 1 69.38 91 VAL A CA 1
ATOM 727 C C . VAL A 1 91 ? -6.84 -5.633 1.433 1 69.38 91 VAL A C 1
ATOM 729 O O . VAL A 1 91 ? -6.211 -6.328 0.63 1 69.38 91 VAL A O 1
ATOM 732 N N . THR A 1 92 ? -6.977 -6 2.693 1 72.38 92 THR A N 1
ATOM 733 C CA . THR A 1 92 ? -6.309 -7.168 3.262 1 72.38 92 THR A CA 1
ATOM 734 C C . THR A 1 92 ? -6.898 -8.453 2.699 1 72.38 92 THR A C 1
ATOM 736 O O . THR A 1 92 ? -6.27 -9.516 2.768 1 72.38 92 THR A O 1
ATOM 739 N N . ALA A 1 93 ? -8.133 -8.391 2.105 1 78.06 93 ALA A N 1
ATOM 740 C CA . ALA A 1 93 ? -8.781 -9.57 1.537 1 78.06 93 ALA A CA 1
ATOM 741 C C . 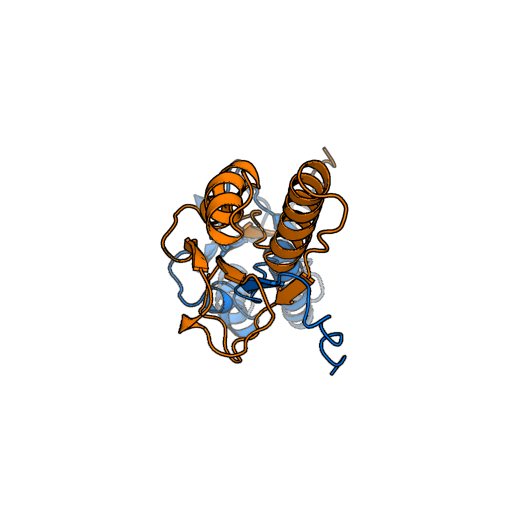ALA A 1 93 ? -8.352 -9.789 0.092 1 78.06 93 ALA A C 1
ATOM 743 O O . ALA A 1 93 ? -8.641 -10.836 -0.495 1 78.06 93 ALA A O 1
ATOM 744 N N . LYS A 1 94 ? -7.676 -8.797 -0.442 1 81.75 94 LYS A N 1
ATOM 745 C CA . LYS A 1 94 ? -7.258 -8.867 -1.839 1 81.75 94 LYS A CA 1
ATOM 746 C C . LYS A 1 94 ? -6.156 -9.906 -2.029 1 81.75 94 LYS A C 1
ATOM 748 O O . LYS A 1 94 ? -6.027 -10.492 -3.107 1 81.75 94 LYS A O 1
ATOM 753 N N . VAL A 1 95 ? -5.355 -10.141 -0.966 1 83.88 95 VAL A N 1
ATOM 754 C CA . VAL A 1 95 ? -4.199 -11.023 -1.053 1 83.88 95 VAL A CA 1
ATOM 755 C C . VAL A 1 95 ? -4.555 -12.398 -0.485 1 83.88 95 VAL A C 1
ATOM 757 O O . VAL A 1 95 ? -4.922 -12.516 0.687 1 83.88 95 VAL A O 1
ATOM 760 N N . PRO A 1 96 ? -4.449 -13.445 -1.298 1 90.44 96 PRO A N 1
ATOM 761 C CA . PRO A 1 96 ? -4.75 -14.781 -0.788 1 90.44 96 PRO A CA 1
ATOM 762 C C . PRO A 1 96 ? -3.635 -15.344 0.086 1 90.44 96 PRO A C 1
ATOM 764 O O . PRO A 1 96 ? -2.482 -14.914 -0.022 1 90.44 96 PRO A O 1
ATOM 767 N N . ASN A 1 97 ? -4.105 -16.219 0.959 1 89.62 97 ASN A N 1
ATOM 768 C CA . ASN A 1 97 ? -3.115 -17.109 1.547 1 89.62 97 ASN A CA 1
ATOM 769 C C . ASN A 1 97 ? -2.938 -18.375 0.711 1 89.62 97 ASN A C 1
ATOM 771 O O . ASN A 1 97 ? -3.689 -18.609 -0.237 1 89.62 97 ASN A O 1
ATOM 775 N N . VAL A 1 98 ? -1.901 -19.125 1.007 1 91.81 98 VAL A N 1
ATOM 776 C CA . VAL A 1 98 ? -1.591 -20.312 0.219 1 91.81 98 VAL A CA 1
ATOM 777 C C . VAL A 1 98 ? -2.768 -21.281 0.265 1 91.81 98 VAL A C 1
ATOM 779 O O . VAL A 1 98 ? -3.07 -21.953 -0.729 1 91.81 98 VAL A O 1
ATOM 782 N N . ASP A 1 99 ? -3.455 -21.328 1.4 1 91.5 99 ASP A N 1
ATOM 783 C CA . ASP A 1 99 ? -4.578 -22.25 1.541 1 91.5 99 ASP A CA 1
ATOM 784 C C . ASP A 1 99 ? -5.707 -21.906 0.579 1 91.5 99 ASP A C 1
ATOM 786 O O . ASP A 1 99 ? -6.488 -22.766 0.182 1 91.5 99 ASP A O 1
ATOM 790 N N . ASP A 1 100 ? -5.727 -20.656 0.184 1 92.5 100 ASP A N 1
ATOM 791 C CA . ASP A 1 100 ? -6.758 -20.203 -0.74 1 92.5 100 ASP A CA 1
ATOM 792 C C . ASP A 1 100 ? -6.484 -20.703 -2.158 1 92.5 100 ASP A C 1
ATOM 794 O O . ASP A 1 100 ? -7.406 -20.828 -2.967 1 92.5 100 ASP A O 1
ATOM 798 N N . ILE A 1 101 ? -5.199 -20.938 -2.445 1 95.12 101 ILE A N 1
ATOM 799 C CA . ILE A 1 101 ? -4.898 -21.109 -3.863 1 95.12 101 ILE A CA 1
ATOM 800 C C . ILE A 1 101 ? -4.223 -22.453 -4.09 1 95.12 101 ILE A C 1
ATOM 802 O O . ILE A 1 101 ? -4.055 -22.891 -5.234 1 95.12 101 ILE A O 1
ATOM 806 N N . ILE A 1 102 ? -3.982 -23.203 -3.096 1 94.56 102 ILE A N 1
ATOM 807 C CA . ILE A 1 102 ? -3.223 -24.438 -3.258 1 94.56 102 ILE A CA 1
ATOM 808 C C . ILE A 1 102 ? -4.062 -25.469 -4.008 1 94.56 102 ILE A C 1
ATOM 810 O O . ILE A 1 102 ? -3.568 -26.141 -4.906 1 94.56 102 ILE A O 1
ATOM 814 N N . ALA A 1 103 ? -5.293 -25.688 -3.684 1 95.12 103 ALA A N 1
ATOM 815 C CA . ALA A 1 103 ? -6.145 -26.688 -4.332 1 95.12 103 ALA A CA 1
ATOM 816 C C . ALA A 1 103 ? -6.301 -26.391 -5.82 1 95.12 103 ALA A C 1
ATOM 818 O O . ALA A 1 103 ? -6.027 -27.25 -6.664 1 95.12 103 ALA A O 1
ATOM 819 N N . PRO A 1 104 ? -6.711 -25.172 -6.117 1 95.62 104 PRO A N 1
ATOM 820 C CA . PRO A 1 104 ? -6.809 -24.891 -7.555 1 95.62 104 PRO A CA 1
ATOM 821 C C . PRO A 1 104 ? -5.457 -24.969 -8.266 1 95.62 104 PRO A C 1
ATOM 823 O O . PRO A 1 104 ? -5.395 -25.344 -9.438 1 95.62 104 PRO A O 1
ATOM 826 N N . ALA A 1 105 ? -4.383 -24.625 -7.68 1 96.25 105 ALA A N 1
ATOM 827 C CA . ALA A 1 105 ? -3.062 -24.75 -8.289 1 96.25 105 ALA A CA 1
ATOM 828 C C . ALA A 1 105 ? -2.729 -26.203 -8.594 1 96.25 105 ALA A C 1
ATOM 830 O O . ALA A 1 105 ? -2.203 -26.516 -9.656 1 96.25 105 ALA A O 1
ATOM 831 N N . CYS A 1 106 ? -3.078 -27.062 -7.637 1 95.5 106 CYS A N 1
ATOM 832 C CA . CYS A 1 106 ? -2.852 -28.5 -7.836 1 95.5 106 CYS A CA 1
ATOM 833 C C . CYS A 1 106 ? -3.664 -29.016 -9.016 1 95.5 106 CYS A C 1
ATOM 835 O O . CYS A 1 106 ? -3.168 -29.812 -9.805 1 95.5 106 CYS A O 1
ATOM 837 N N . LEU A 1 107 ? -4.84 -28.594 -9.039 1 95.12 107 LEU A N 1
ATOM 838 C CA . LEU A 1 107 ? -5.695 -28.984 -10.148 1 95.12 107 LEU A CA 1
ATOM 839 C C . LEU A 1 107 ? -5.109 -28.516 -11.477 1 95.12 107 LEU A C 1
ATOM 841 O O . LEU A 1 107 ? -5.031 -29.297 -12.43 1 95.12 107 LEU A O 1
ATOM 845 N N . ALA A 1 108 ? -4.648 -27.297 -11.508 1 95.44 108 ALA A N 1
ATOM 846 C CA . ALA A 1 108 ? -4.094 -26.719 -12.727 1 95.44 108 ALA A CA 1
ATOM 847 C C . ALA A 1 108 ? -2.84 -27.469 -13.172 1 95.44 108 ALA A C 1
ATOM 849 O O . ALA A 1 108 ? -2.592 -27.625 -14.367 1 95.44 108 ALA A O 1
ATOM 850 N N . LEU A 1 109 ? -2.119 -27.875 -12.219 1 95.06 109 LEU A N 1
ATOM 851 C CA . LEU A 1 109 ? -0.854 -28.531 -12.523 1 95.06 109 LEU A CA 1
ATOM 852 C C . LEU A 1 109 ? -1.032 -30.047 -12.602 1 95.06 109 LEU A C 1
ATOM 854 O O . LEU A 1 109 ? -0.058 -30.781 -12.781 1 95.06 109 LEU A O 1
ATOM 858 N N . ARG A 1 110 ? -2.273 -30.5 -12.375 1 92.81 110 ARG A N 1
ATOM 859 C CA . ARG A 1 110 ? -2.607 -31.922 -12.43 1 92.81 110 ARG A CA 1
ATOM 860 C C . ARG A 1 110 ? -1.793 -32.719 -11.414 1 92.81 110 ARG A C 1
ATOM 862 O O . ARG A 1 110 ? -1.207 -33.75 -11.742 1 92.81 110 ARG A O 1
ATOM 869 N N . LEU A 1 111 ? -1.696 -31.953 -10.289 1 86.25 111 LEU A N 1
ATOM 870 C CA . LEU A 1 111 ? -1.04 -32.656 -9.188 1 86.25 111 LEU A CA 1
ATOM 871 C C . LEU A 1 111 ? -2.053 -33.438 -8.367 1 86.25 111 LEU A C 1
ATOM 873 O O . LEU A 1 111 ? -3.182 -32.969 -8.164 1 86.25 111 LEU A O 1
ATOM 877 N N . ARG A 1 112 ? -1.944 -34.844 -8.281 1 70.31 112 ARG A N 1
ATOM 878 C CA . ARG A 1 112 ? -2.793 -35.781 -7.535 1 70.31 112 ARG A CA 1
ATOM 879 C C . ARG A 1 112 ? -2.342 -35.875 -6.086 1 70.31 112 ARG A C 1
ATOM 881 O O . ARG A 1 112 ? -1.151 -35.75 -5.789 1 70.31 112 ARG A O 1
ATOM 888 N N . VAL B 1 1 ? 17.234 -2.049 -16.203 1 29.44 1 VAL B N 1
ATOM 889 C CA . VAL B 1 1 ? 15.992 -2.799 -16.031 1 29.44 1 VAL B CA 1
ATOM 890 C C . VAL B 1 1 ? 16.312 -4.254 -15.695 1 29.44 1 VAL B C 1
ATOM 892 O O . VAL B 1 1 ? 16.953 -4.953 -16.484 1 29.44 1 VAL B O 1
ATOM 895 N N . GLU B 1 2 ? 16.453 -4.5 -14.461 1 35.09 2 GLU B N 1
ATOM 896 C CA . GLU B 1 2 ? 16.969 -5.84 -14.195 1 35.09 2 GLU B CA 1
ATOM 897 C C . GLU B 1 2 ? 16.141 -6.898 -14.922 1 35.09 2 GLU B C 1
ATOM 899 O O . GLU B 1 2 ? 14.914 -6.934 -14.812 1 35.09 2 GLU B O 1
ATOM 904 N N . ALA B 1 3 ? 16.578 -7.445 -16.062 1 46.34 3 ALA B N 1
ATOM 905 C CA . ALA B 1 3 ? 16.062 -8.438 -16.984 1 46.34 3 ALA B CA 1
ATOM 906 C C . ALA B 1 3 ? 15.383 -9.586 -16.25 1 46.34 3 ALA B C 1
ATOM 908 O O . ALA B 1 3 ? 15.891 -10.07 -15.242 1 46.34 3 ALA B O 1
ATOM 909 N N . ALA B 1 4 ? 14.031 -9.68 -16.25 1 60.34 4 ALA B N 1
ATOM 910 C CA . ALA B 1 4 ? 13.305 -10.797 -15.648 1 60.34 4 ALA B CA 1
ATOM 911 C C . ALA B 1 4 ? 14.062 -12.109 -15.82 1 60.34 4 ALA B C 1
ATOM 913 O O . ALA B 1 4 ? 14.688 -12.336 -16.859 1 60.34 4 ALA B O 1
ATOM 914 N N . PRO B 1 5 ? 14.445 -12.719 -14.75 1 64.38 5 PRO B N 1
ATOM 915 C CA . PRO B 1 5 ? 15.211 -13.961 -14.859 1 64.38 5 PRO B CA 1
ATOM 916 C C . PRO B 1 5 ? 14.664 -14.906 -15.922 1 64.38 5 PRO B C 1
ATOM 918 O O . PRO B 1 5 ? 13.453 -14.945 -16.156 1 64.38 5 PRO B O 1
ATOM 921 N N . GLN B 1 6 ? 15.555 -15.508 -16.75 1 85.25 6 GLN B N 1
ATOM 922 C CA . GLN B 1 6 ? 15.203 -16.516 -17.734 1 85.25 6 GLN B CA 1
ATOM 923 C C . GLN B 1 6 ? 14.453 -17.672 -17.094 1 85.25 6 GLN B C 1
ATOM 925 O O . GLN B 1 6 ? 14.898 -18.234 -16.094 1 85.25 6 GLN B O 1
ATOM 930 N N . LEU B 1 7 ? 13.312 -17.953 -17.578 1 88.69 7 LEU B N 1
ATOM 931 C CA . LEU B 1 7 ? 12.461 -19 -17.031 1 88.69 7 LEU B CA 1
ATOM 932 C C . LEU B 1 7 ? 12.82 -20.359 -17.625 1 88.69 7 LEU B C 1
ATOM 934 O O . LEU B 1 7 ? 13.133 -20.469 -18.812 1 88.69 7 LEU B O 1
ATOM 938 N N . ASP B 1 8 ? 12.938 -21.484 -16.766 1 90.44 8 ASP B N 1
ATOM 939 C CA . ASP B 1 8 ? 13.023 -22.875 -17.219 1 90.44 8 ASP B CA 1
ATOM 940 C C . ASP B 1 8 ? 11.742 -23.297 -17.938 1 90.44 8 ASP B C 1
ATOM 942 O O . ASP B 1 8 ? 10.656 -23.25 -17.359 1 90.44 8 ASP B O 1
ATOM 946 N N . PRO B 1 9 ? 11.844 -23.656 -19.219 1 92.25 9 PRO B N 1
ATOM 947 C CA . PRO B 1 9 ? 10.664 -23.984 -20.031 1 92.25 9 PRO B CA 1
ATOM 948 C C . PRO B 1 9 ? 9.93 -25.219 -19.531 1 92.25 9 PRO B C 1
ATOM 950 O O . PRO B 1 9 ? 8.805 -25.484 -19.953 1 92.25 9 PRO B O 1
ATOM 953 N N . ARG B 1 10 ? 10.547 -26.062 -18.688 1 93.69 10 ARG B N 1
ATOM 954 C CA . ARG B 1 10 ? 9.945 -27.312 -18.25 1 93.69 10 ARG B CA 1
ATOM 955 C C . ARG B 1 10 ? 9.297 -27.156 -16.875 1 93.69 10 ARG B C 1
ATOM 957 O O . ARG B 1 10 ? 8.773 -28.125 -16.328 1 93.69 10 ARG B O 1
ATOM 964 N N . GLN B 1 11 ? 9.289 -25.969 -16.328 1 93.94 11 GLN B N 1
ATOM 965 C CA . GLN B 1 11 ? 8.797 -25.766 -14.969 1 93.94 11 GLN B CA 1
ATOM 966 C C . GLN B 1 11 ? 7.594 -24.828 -14.961 1 93.94 11 GLN B C 1
ATOM 968 O O . GLN B 1 11 ? 7.473 -23.953 -15.836 1 93.94 11 GLN B O 1
ATOM 973 N N . PRO B 1 12 ? 6.691 -25.062 -14.008 1 94.69 12 PRO B N 1
ATOM 974 C CA . PRO B 1 12 ? 5.523 -24.172 -13.922 1 94.69 12 PRO B CA 1
ATOM 975 C C . PRO B 1 12 ? 5.883 -22.766 -13.477 1 94.69 12 PRO B C 1
ATOM 977 O O . PRO B 1 12 ? 6.957 -22.547 -12.914 1 94.69 12 PRO B O 1
ATOM 980 N N . VAL B 1 13 ? 4.988 -21.797 -13.836 1 94.31 13 VAL B N 1
ATOM 981 C CA . VAL B 1 13 ? 5.203 -20.391 -13.523 1 94.31 13 VAL B CA 1
ATOM 982 C C . VAL B 1 13 ? 3.967 -19.812 -12.828 1 94.31 13 VAL B C 1
ATOM 984 O O . VAL B 1 13 ? 2.838 -20.078 -13.25 1 94.31 13 VAL B O 1
ATOM 987 N N . LEU B 1 14 ? 4.195 -19.203 -11.695 1 95 14 LEU B N 1
ATOM 988 C CA . LEU B 1 14 ? 3.178 -18.375 -11.047 1 95 14 LEU B CA 1
ATOM 989 C C . LEU B 1 14 ? 3.242 -16.938 -11.547 1 95 14 LEU B C 1
ATOM 991 O O . LEU B 1 14 ? 4.309 -16.312 -11.539 1 95 14 LEU B O 1
ATOM 995 N N . TYR B 1 15 ? 2.096 -16.359 -12.039 1 90.94 15 TYR B N 1
ATOM 996 C CA . TYR B 1 15 ? 1.966 -14.984 -12.484 1 90.94 15 TYR B CA 1
ATOM 997 C C . TYR B 1 15 ? 1.142 -14.172 -11.492 1 90.94 15 TYR B C 1
ATOM 999 O O . TYR B 1 15 ? -0.007 -14.508 -11.203 1 90.94 15 TYR B O 1
ATOM 1007 N N . ILE B 1 16 ? 1.759 -13.148 -10.969 1 90.19 16 ILE B N 1
ATOM 1008 C CA . ILE B 1 16 ? 1.037 -12.281 -10.039 1 90.19 16 ILE B CA 1
ATOM 1009 C C . ILE B 1 16 ? 1.012 -10.859 -10.586 1 90.19 16 ILE B C 1
ATOM 1011 O O . ILE B 1 16 ? 2.061 -10.273 -10.867 1 90.19 16 ILE B O 1
ATOM 1015 N N . GLU B 1 17 ? -0.138 -10.344 -10.898 1 84.56 17 GLU B N 1
ATOM 1016 C CA . GLU B 1 17 ? -0.36 -8.922 -11.172 1 84.56 17 GLU B CA 1
ATOM 1017 C C . GLU B 1 17 ? -0.702 -8.164 -9.891 1 84.56 17 GLU B C 1
ATOM 1019 O O . GLU B 1 17 ? -1.623 -8.547 -9.164 1 84.56 17 GLU B O 1
ATOM 1024 N N . TYR B 1 18 ? 0.114 -7.227 -9.5 1 79.06 18 TYR B N 1
ATOM 1025 C CA . TYR B 1 18 ? -0.211 -6.441 -8.312 1 79.06 18 TYR B CA 1
ATOM 1026 C C . TYR B 1 18 ? -0.011 -4.953 -8.57 1 79.06 18 TYR B C 1
ATOM 1028 O O . TYR B 1 18 ? 0.806 -4.566 -9.414 1 79.06 18 TYR B O 1
ATOM 1036 N N . CYS B 1 19 ? -0.794 -4.176 -7.988 1 67.44 19 CYS B N 1
ATOM 1037 C CA . CYS B 1 19 ? -0.616 -2.729 -8.031 1 67.44 19 CYS B CA 1
ATOM 1038 C C . CYS B 1 19 ? 0.647 -2.312 -7.285 1 67.44 19 CYS B C 1
ATOM 1040 O O . CYS B 1 19 ? 0.811 -2.631 -6.105 1 67.44 19 CYS B O 1
ATOM 1042 N N . PRO B 1 20 ? 1.552 -1.829 -8.109 1 58.06 20 PRO B N 1
ATOM 1043 C CA . PRO B 1 20 ? 2.82 -1.467 -7.477 1 58.06 20 PRO B CA 1
ATOM 1044 C C . PRO B 1 20 ? 2.68 -0.307 -6.496 1 58.06 20 PRO B C 1
ATOM 1046 O O . PRO B 1 20 ? 3.605 -0.022 -5.734 1 58.06 20 PRO B O 1
ATOM 1049 N N . VAL B 1 21 ? 1.457 0.285 -6.684 1 50.22 21 VAL B N 1
ATOM 1050 C CA . VAL B 1 21 ? 1.324 1.464 -5.836 1 50.22 21 VAL B CA 1
ATOM 1051 C C . VAL B 1 21 ? 1.206 1.039 -4.371 1 50.22 21 VAL B C 1
ATOM 1053 O O . VAL B 1 21 ? 0.374 0.195 -4.031 1 50.22 21 VAL B O 1
ATOM 1056 N N . THR B 1 22 ? 2.289 0.822 -3.727 1 51.34 22 THR B N 1
ATOM 1057 C CA . THR B 1 22 ? 2.289 0.574 -2.289 1 51.34 22 THR B CA 1
ATOM 1058 C C . THR B 1 22 ? 1.849 1.82 -1.525 1 51.34 22 THR B C 1
ATOM 1060 O O . THR B 1 22 ? 2.15 2.943 -1.934 1 51.34 22 THR B O 1
ATOM 1063 N N . THR B 1 23 ? 0.696 1.699 -0.93 1 51.56 23 THR B N 1
ATOM 1064 C CA . THR B 1 23 ? 0.3 2.818 -0.082 1 51.56 23 THR B CA 1
ATOM 1065 C C . THR B 1 23 ? 1.143 2.859 1.189 1 51.56 23 THR B C 1
ATOM 1067 O O . THR B 1 23 ? 0.894 2.102 2.129 1 51.56 23 THR B O 1
ATOM 1070 N N . ALA B 1 24 ? 2.4 3.135 0.922 1 66.12 24 ALA B N 1
ATOM 1071 C CA . ALA B 1 24 ? 3.189 3.383 2.127 1 66.12 24 ALA B CA 1
ATOM 1072 C C . ALA B 1 24 ? 2.768 4.684 2.801 1 66.12 24 ALA B C 1
ATOM 1074 O O . ALA B 1 24 ? 3.541 5.645 2.852 1 66.12 24 ALA B O 1
ATOM 1075 N N . TYR B 1 25 ? 1.464 4.637 3.316 1 76.62 25 TYR B N 1
ATOM 1076 C CA . TYR B 1 25 ? 0.845 5.84 3.861 1 76.62 25 TYR B CA 1
ATOM 1077 C C . TYR B 1 25 ? 1.689 6.426 4.988 1 76.62 25 TYR B C 1
ATOM 1079 O O . TYR B 1 25 ? 1.79 7.648 5.125 1 76.62 25 TYR B O 1
ATOM 1087 N N . ARG B 1 26 ? 2.285 5.551 5.699 1 75.5 26 ARG B N 1
ATOM 1088 C CA . ARG B 1 26 ? 3.105 6.074 6.789 1 75.5 26 ARG B CA 1
ATOM 1089 C C . ARG B 1 26 ? 4.242 6.934 6.25 1 75.5 26 ARG B C 1
ATOM 1091 O O . ARG B 1 26 ? 4.488 8.031 6.75 1 75.5 26 ARG B O 1
ATOM 1098 N N . HIS B 1 27 ? 4.867 6.414 5.277 1 75.56 27 HIS B N 1
ATOM 1099 C CA . HIS B 1 27 ? 5.969 7.16 4.672 1 75.56 27 HIS B CA 1
ATOM 1100 C C . HIS B 1 27 ? 5.48 8.477 4.082 1 75.56 27 HIS B C 1
ATOM 1102 O O . HIS B 1 27 ? 6.117 9.516 4.266 1 75.56 27 HIS 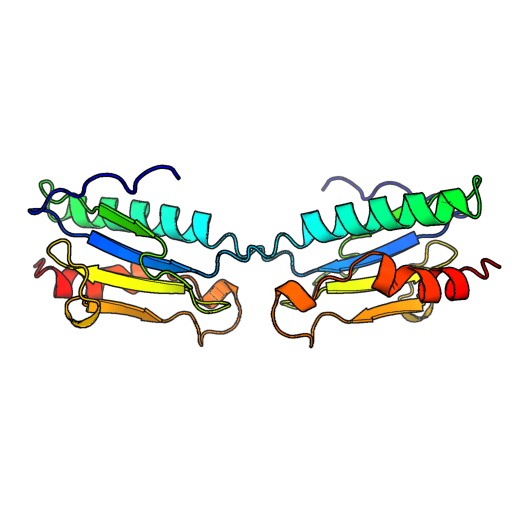B O 1
ATOM 1108 N N . HIS B 1 28 ? 4.336 8.398 3.418 1 81.25 28 HIS B N 1
ATOM 1109 C CA . HIS B 1 28 ? 3.768 9.609 2.828 1 81.25 28 HIS B CA 1
ATOM 1110 C C . HIS B 1 28 ? 3.375 10.617 3.904 1 81.25 28 HIS B C 1
ATOM 1112 O O . HIS B 1 28 ? 3.537 11.82 3.717 1 81.25 28 HIS B O 1
ATOM 1118 N N . ALA B 1 29 ? 2.9 10.117 5.039 1 87 29 ALA B N 1
ATOM 1119 C CA . ALA B 1 29 ? 2.525 10.992 6.145 1 87 29 ALA B CA 1
ATOM 1120 C C . ALA B 1 29 ? 3.74 11.734 6.695 1 87 29 ALA B C 1
ATOM 1122 O O . ALA B 1 29 ? 3.699 12.945 6.887 1 87 29 ALA B O 1
ATOM 1123 N N . VAL B 1 30 ? 4.789 11.039 6.891 1 84.56 30 VAL B N 1
ATOM 1124 C CA . VAL B 1 30 ? 6.02 11.602 7.438 1 84.56 30 VAL B CA 1
ATOM 1125 C C . VAL B 1 30 ? 6.602 12.617 6.461 1 84.56 30 VAL B C 1
ATOM 1127 O O . VAL B 1 30 ? 7.012 13.711 6.859 1 84.56 30 VAL B O 1
ATOM 1130 N N . ARG B 1 31 ? 6.609 12.281 5.199 1 87.94 31 ARG B N 1
ATOM 1131 C CA . ARG B 1 31 ? 7.129 13.188 4.176 1 87.94 31 ARG B CA 1
ATOM 1132 C C . ARG B 1 31 ? 6.27 14.438 4.062 1 87.94 31 ARG B C 1
ATOM 1134 O O . ARG B 1 31 ? 6.789 15.547 3.908 1 87.94 31 ARG B O 1
ATOM 1141 N N . LEU B 1 32 ? 5.012 14.289 4.074 1 91.38 32 LEU B N 1
ATOM 1142 C CA . LEU B 1 32 ? 4.09 15.414 4.031 1 91.38 32 LEU B CA 1
ATOM 1143 C C . LEU B 1 32 ? 4.32 16.359 5.207 1 91.38 32 LEU B C 1
ATOM 1145 O O . LEU B 1 32 ? 4.359 17.578 5.031 1 91.38 32 LEU B O 1
ATOM 1149 N N . HIS B 1 33 ? 4.469 15.789 6.34 1 93.94 33 HIS B N 1
ATOM 1150 C CA . HIS B 1 33 ? 4.766 16.578 7.531 1 93.94 33 HIS B CA 1
ATOM 1151 C C . HIS B 1 33 ? 6.059 17.359 7.363 1 93.94 33 HIS B C 1
ATOM 1153 O O . HIS B 1 33 ? 6.105 18.562 7.652 1 93.94 33 HIS B O 1
ATOM 1159 N N . ALA B 1 34 ? 7.062 16.672 6.938 1 93.25 34 ALA B N 1
ATOM 1160 C CA . ALA B 1 34 ? 8.359 17.328 6.777 1 93.25 34 ALA B CA 1
ATOM 1161 C C . ALA B 1 34 ? 8.273 18.5 5.809 1 93.25 34 ALA B C 1
ATOM 1163 O O . ALA B 1 34 ? 8.82 19.578 6.074 1 93.25 34 ALA B O 1
ATOM 1164 N N . ALA B 1 35 ? 7.633 18.25 4.746 1 94.69 35 ALA B N 1
ATOM 1165 C CA . ALA B 1 35 ? 7.48 19.297 3.732 1 94.69 35 ALA B CA 1
ATOM 1166 C C . ALA B 1 35 ? 6.688 20.469 4.277 1 94.69 35 ALA B C 1
ATOM 1168 O O . ALA B 1 35 ? 7.07 21.625 4.078 1 94.69 35 ALA B O 1
ATOM 1169 N N . LEU B 1 36 ? 5.629 20.203 4.953 1 95.62 36 LEU B N 1
ATOM 1170 C CA . LEU B 1 36 ? 4.805 21.281 5.512 1 95.62 36 LEU B CA 1
ATOM 1171 C C . LEU B 1 36 ? 5.551 22.016 6.613 1 95.62 36 LEU B C 1
ATOM 1173 O O . LEU B 1 36 ? 5.473 23.25 6.703 1 95.62 36 LEU B O 1
ATOM 1177 N N . ALA B 1 37 ? 6.219 21.297 7.402 1 95.12 37 ALA B N 1
ATOM 1178 C CA . ALA B 1 37 ? 6.992 21.906 8.484 1 95.12 37 ALA B CA 1
ATOM 1179 C C . ALA B 1 37 ? 8.023 22.891 7.938 1 95.12 37 ALA B C 1
ATOM 1181 O O . ALA B 1 37 ? 8.188 23.984 8.477 1 95.12 37 ALA B O 1
ATOM 1182 N N . GLU B 1 38 ? 8.641 22.469 6.926 1 93.38 38 GLU B N 1
ATOM 1183 C CA . GLU B 1 38 ? 9.641 23.328 6.309 1 93.38 38 GLU B CA 1
ATOM 1184 C C . GLU B 1 38 ? 9 24.594 5.73 1 93.38 38 GLU B C 1
ATOM 1186 O O . GLU B 1 38 ? 9.516 25.688 5.91 1 93.38 38 GLU B O 1
ATOM 1191 N N . ALA B 1 39 ? 7.965 24.438 5.094 1 94.31 39 ALA B N 1
ATOM 1192 C CA . ALA B 1 39 ? 7.258 25.578 4.5 1 94.31 39 ALA B CA 1
ATOM 1193 C C . ALA B 1 39 ? 6.793 26.562 5.57 1 94.31 39 ALA B C 1
ATOM 1195 O O . ALA B 1 39 ? 6.965 27.766 5.422 1 94.31 39 ALA B O 1
ATOM 1196 N N . LEU B 1 40 ? 6.246 26.031 6.598 1 94.88 40 LEU B N 1
ATOM 1197 C CA . LEU B 1 40 ? 5.734 26.891 7.668 1 94.88 40 LEU B CA 1
ATOM 1198 C C . LEU B 1 40 ? 6.879 27.578 8.398 1 94.88 40 LEU B C 1
ATOM 1200 O O . LEU B 1 40 ? 6.75 28.734 8.805 1 94.88 40 LEU B O 1
ATOM 1204 N N . ARG B 1 41 ? 7.934 26.875 8.523 1 93.31 41 ARG B N 1
ATOM 1205 C CA . ARG B 1 41 ? 9.102 27.469 9.18 1 93.31 41 ARG B CA 1
ATOM 1206 C C . ARG B 1 41 ? 9.641 28.656 8.391 1 93.31 41 ARG B C 1
ATOM 1208 O O . ARG B 1 41 ? 10.133 29.625 8.977 1 93.31 41 ARG B O 1
ATOM 1215 N N . THR B 1 42 ? 9.539 28.531 7.086 1 93 42 THR B N 1
ATOM 1216 C CA . THR B 1 42 ? 9.977 29.641 6.234 1 93 42 THR B CA 1
ATOM 1217 C C . THR B 1 42 ? 9.133 30.875 6.48 1 93 42 THR B C 1
ATOM 1219 O O . THR B 1 42 ? 9.633 32 6.395 1 93 42 THR B O 1
ATOM 1222 N N . MET B 1 43 ? 7.949 30.688 6.836 1 91.75 43 MET B N 1
ATOM 1223 C CA . MET B 1 43 ? 7.027 31.797 7.07 1 91.75 43 MET B CA 1
ATOM 1224 C C . MET B 1 43 ? 7.133 32.312 8.508 1 91.75 43 MET B C 1
ATOM 1226 O O . MET B 1 43 ? 7.027 33.5 8.75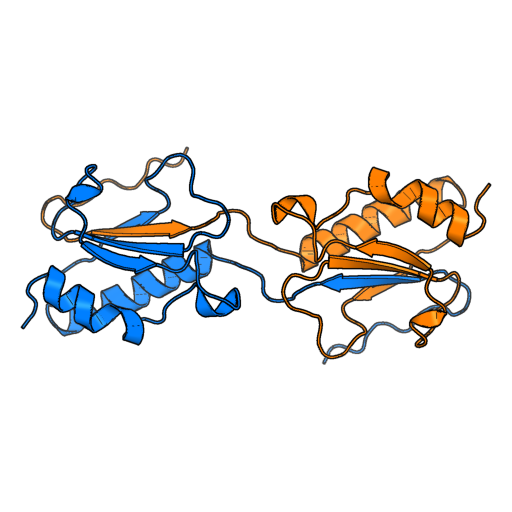 1 91.75 43 MET B O 1
ATOM 1230 N N . LYS B 1 44 ? 7.352 31.422 9.414 1 94.12 44 LYS B N 1
ATOM 1231 C CA . LYS B 1 44 ? 7.484 31.703 10.836 1 94.12 44 LYS B CA 1
ATOM 1232 C C . LYS B 1 44 ? 8.539 30.797 11.484 1 94.12 44 LYS B C 1
ATOM 1234 O O . LYS B 1 44 ? 8.242 29.688 11.906 1 94.12 44 LYS B O 1
ATOM 1239 N N . PRO B 1 45 ? 9.727 31.281 11.641 1 93.56 45 PRO B N 1
ATOM 1240 C CA . PRO B 1 45 ? 10.875 30.469 12.031 1 93.56 45 PRO B CA 1
ATOM 1241 C C . PRO B 1 45 ? 10.695 29.812 13.398 1 93.56 45 PRO B C 1
ATOM 1243 O O . PRO B 1 45 ? 11.273 28.766 13.664 1 93.56 45 PRO B O 1
ATOM 1246 N N . GLU B 1 46 ? 9.898 30.484 14.297 1 93.56 46 GLU B N 1
ATOM 1247 C CA . GLU B 1 46 ? 9.742 29.953 15.648 1 93.56 46 GLU B CA 1
ATOM 1248 C C . GLU B 1 46 ? 8.727 28.828 15.68 1 93.56 46 GLU B C 1
ATOM 1250 O O . GLU B 1 46 ? 8.594 28.125 16.688 1 93.56 46 GLU B O 1
ATOM 1255 N N . LEU B 1 47 ? 8.039 28.641 14.625 1 92.69 47 LEU B N 1
ATOM 1256 C CA . LEU B 1 47 ? 6.984 27.641 14.555 1 92.69 47 LEU B CA 1
ATOM 1257 C C . LEU B 1 47 ? 7.574 26.25 14.359 1 92.69 47 LEU B C 1
ATOM 1259 O O . LEU B 1 47 ? 8.391 26.031 13.461 1 92.69 47 LEU B O 1
ATOM 1263 N N . GLN B 1 48 ? 7.254 25.312 15.227 1 93.81 48 GLN B N 1
ATOM 1264 C CA . GLN B 1 48 ? 7.629 23.906 15.133 1 93.81 48 GLN B CA 1
ATOM 1265 C C . GLN B 1 48 ? 6.398 23.016 14.969 1 93.81 48 GLN B C 1
ATOM 1267 O O . GLN B 1 48 ? 5.68 22.766 15.938 1 93.81 48 GLN B O 1
ATOM 1272 N N . LEU B 1 49 ? 6.309 22.562 13.82 1 95.56 49 LEU B N 1
ATOM 1273 C CA . LEU B 1 49 ? 5.148 21.734 13.539 1 95.56 49 LEU B CA 1
ATOM 1274 C C . LEU B 1 49 ? 5.367 20.312 14.07 1 95.56 49 LEU B C 1
ATOM 1276 O O . LEU B 1 49 ? 6.316 19.641 13.664 1 95.56 49 LEU B O 1
ATOM 1280 N N . GLN B 1 50 ? 4.508 19.875 14.961 1 94.44 50 GLN B N 1
ATOM 1281 C CA . GLN B 1 50 ? 4.555 18.516 15.516 1 94.44 50 GLN B CA 1
ATOM 1282 C C . GLN B 1 50 ? 3.643 17.578 14.734 1 94.44 50 GLN B C 1
ATOM 1284 O O . GLN B 1 50 ? 2.84 18.016 13.914 1 94.44 50 GLN B O 1
ATOM 1289 N N . LEU B 1 51 ? 3.908 16.266 14.93 1 92.44 51 LEU B N 1
ATOM 1290 C CA . LEU B 1 51 ? 3.174 15.273 14.164 1 92.44 51 LEU B CA 1
ATOM 1291 C C . LEU B 1 51 ? 2.553 14.227 15.086 1 92.44 51 LEU B C 1
ATOM 1293 O O . LEU B 1 51 ? 3.209 13.742 16.016 1 92.44 51 LEU B O 1
ATOM 1297 N N . ARG B 1 52 ? 1.258 13.992 14.836 1 90.44 52 ARG B N 1
ATOM 1298 C CA . ARG B 1 52 ? 0.577 12.852 15.438 1 90.44 52 ARG B CA 1
ATOM 1299 C C . ARG B 1 52 ? -0.043 11.961 14.367 1 90.44 52 ARG B C 1
ATOM 1301 O O . ARG B 1 52 ? -0.794 12.43 13.516 1 90.44 52 ARG B O 1
ATOM 1308 N N . LEU B 1 53 ? 0.395 10.703 14.453 1 85.25 53 LEU B N 1
ATOM 1309 C CA . LEU B 1 53 ? -0.09 9.711 13.5 1 85.25 53 LEU B CA 1
ATOM 1310 C C . LEU B 1 53 ? -1.122 8.797 14.141 1 85.25 53 LEU B C 1
ATOM 1312 O O . LEU B 1 53 ? -0.891 8.258 15.234 1 85.25 53 LEU B O 1
ATOM 1316 N N . ASN B 1 54 ? -2.271 8.688 13.445 1 83.88 54 ASN B N 1
ATOM 1317 C CA . ASN B 1 54 ? -3.309 7.738 13.844 1 83.88 54 ASN B CA 1
ATOM 1318 C C . ASN B 1 54 ? -3.639 7.855 15.328 1 83.88 54 ASN B C 1
ATOM 1320 O O . ASN B 1 54 ? -3.648 6.852 16.047 1 83.88 54 ASN B O 1
ATOM 1324 N N . GLU B 1 55 ? -3.805 9.148 15.664 1 77.25 55 GLU B N 1
ATOM 1325 C CA . GLU B 1 55 ? -4.184 9.383 17.062 1 77.25 55 GLU B CA 1
ATOM 1326 C C . GLU B 1 55 ? -5.535 8.75 17.375 1 77.25 55 GLU B C 1
ATOM 1328 O O . GLU B 1 55 ? -5.828 8.453 18.531 1 77.25 55 GLU B O 1
ATOM 1333 N N . THR B 1 56 ? -6.195 8.5 16.297 1 63.31 56 THR B N 1
ATOM 1334 C CA . THR B 1 56 ? -7.41 7.723 16.531 1 63.31 56 THR B CA 1
ATOM 1335 C C . THR B 1 56 ? -7.086 6.234 16.641 1 63.31 56 THR B C 1
ATOM 1337 O O . THR B 1 56 ? -6.109 5.762 16.047 1 63.31 56 THR B O 1
ATOM 1340 N N . LYS B 1 57 ? -7.648 5.457 17.5 1 58.66 57 LYS B N 1
ATOM 1341 C CA . LYS B 1 57 ? -7.336 4.059 17.781 1 58.66 57 LYS B CA 1
ATOM 1342 C C . LYS B 1 57 ? -7.484 3.207 16.516 1 58.66 57 LYS B C 1
ATOM 1344 O O . LYS B 1 57 ? -6.727 2.256 16.312 1 58.66 57 LYS B O 1
ATOM 1349 N N . ALA B 1 58 ? -8.508 3.404 15.734 1 68.06 58 ALA B N 1
ATOM 1350 C CA . ALA B 1 58 ? -8.711 2.539 14.578 1 68.06 58 ALA B CA 1
ATOM 1351 C C . ALA B 1 58 ? -8.914 3.363 13.305 1 68.06 58 ALA B C 1
ATOM 1353 O O . ALA B 1 58 ? -10.016 3.861 13.055 1 68.06 58 ALA B O 1
ATOM 1354 N N . PRO B 1 59 ? -7.707 3.629 12.703 1 73.56 59 PRO B N 1
ATOM 1355 C CA . PRO B 1 59 ? -7.883 4.371 11.453 1 73.56 59 PRO B CA 1
ATOM 1356 C C . PRO B 1 59 ? -8.812 3.662 10.477 1 73.56 59 PRO B C 1
ATOM 1358 O O . PRO B 1 59 ? -8.867 2.43 10.445 1 73.56 59 PRO B O 1
ATOM 1361 N N . ARG B 1 60 ? -9.609 4.371 9.727 1 73.25 60 ARG B N 1
ATOM 1362 C CA . ARG B 1 60 ? -10.484 3.795 8.703 1 73.25 60 ARG B CA 1
ATOM 1363 C C . ARG B 1 60 ? -9.664 3.176 7.574 1 73.25 60 ARG B C 1
ATOM 1365 O O . ARG B 1 60 ? -8.547 3.617 7.297 1 73.25 60 ARG B O 1
ATOM 1372 N N . VAL B 1 61 ? -10.078 2.221 6.973 1 66.88 61 VAL B N 1
ATOM 1373 C CA . VAL B 1 61 ? -9.445 1.54 5.852 1 66.88 61 VAL B CA 1
ATOM 1374 C C . VAL B 1 61 ? -9.305 2.502 4.672 1 66.88 61 VAL B C 1
ATOM 1376 O O . VAL B 1 61 ? -10.266 3.184 4.305 1 66.88 61 VAL B O 1
ATOM 1379 N N . GLY B 1 62 ? -8.078 2.688 4.25 1 72.88 62 GLY B N 1
ATOM 1380 C CA . GLY B 1 62 ? -7.832 3.525 3.088 1 72.88 62 GLY B CA 1
ATOM 1381 C C . GLY B 1 62 ? -7.727 5 3.43 1 72.88 62 GLY B C 1
ATOM 1382 O O . GLY B 1 62 ? -7.555 5.836 2.541 1 72.88 62 GLY B O 1
ATOM 1383 N N . ALA B 1 63 ? -7.871 5.258 4.617 1 78.62 63 ALA B N 1
ATOM 1384 C CA . ALA B 1 63 ? -7.918 6.664 5.008 1 78.62 63 ALA B CA 1
ATOM 1385 C C . ALA B 1 63 ? -6.551 7.324 4.84 1 78.62 63 ALA B C 1
ATOM 1387 O O . ALA B 1 63 ? -5.516 6.684 5.047 1 78.62 63 ALA B O 1
ATOM 1388 N N . PHE B 1 64 ? -6.586 8.539 4.391 1 87.69 64 PHE B N 1
ATOM 1389 C CA . PHE B 1 64 ? -5.504 9.508 4.523 1 87.69 64 PHE B CA 1
ATOM 1390 C C . PHE B 1 64 ? -6.055 10.906 4.789 1 87.69 64 PHE B C 1
ATOM 1392 O O . PHE B 1 64 ? -6.348 11.648 3.852 1 87.69 64 PHE B O 1
ATOM 1399 N N . GLU B 1 65 ? -6.328 11.109 6.055 1 92.44 65 GLU B N 1
ATOM 1400 C CA . GLU B 1 65 ? -6.922 12.367 6.512 1 92.44 65 GLU B CA 1
ATOM 1401 C C . GLU B 1 65 ? -5.883 13.258 7.188 1 92.44 65 GLU B C 1
ATOM 1403 O O . GLU B 1 65 ? -5.031 12.766 7.934 1 92.44 65 GLU B O 1
ATOM 1408 N N . VAL B 1 66 ? -5.898 14.547 6.863 1 94.62 66 VAL B N 1
ATOM 1409 C CA . VAL B 1 66 ? -4.938 15.484 7.438 1 94.62 66 VAL B CA 1
ATOM 1410 C C . VAL B 1 66 ? -5.68 16.609 8.148 1 94.62 66 VAL B C 1
ATOM 1412 O O . VAL B 1 66 ? -6.602 17.203 7.594 1 94.62 66 VAL B O 1
ATOM 1415 N N . HIS B 1 67 ? -5.336 16.781 9.352 1 95.12 67 HIS B N 1
ATOM 1416 C CA . HIS B 1 67 ? -5.84 17.891 10.172 1 95.12 67 HIS B CA 1
ATOM 1417 C C . HIS B 1 67 ? -4.699 18.656 10.828 1 95.12 67 HIS B C 1
ATOM 1419 O O . HIS B 1 67 ? -3.58 18.141 10.93 1 95.12 67 HIS B O 1
ATOM 1425 N N . ILE B 1 68 ? -5.105 19.906 11.273 1 96.88 68 ILE B N 1
ATOM 1426 C CA . ILE B 1 68 ? -4.094 20.688 11.977 1 96.88 68 ILE B CA 1
ATOM 1427 C C . ILE B 1 68 ? -4.73 21.438 13.148 1 96.88 68 ILE B C 1
ATOM 1429 O O . ILE B 1 68 ? -5.922 21.75 13.109 1 96.88 68 ILE B O 1
ATOM 1433 N N . ALA B 1 69 ? -3.977 21.594 14.141 1 96.31 69 ALA B N 1
ATOM 1434 C CA . ALA B 1 69 ? -4.367 22.438 15.273 1 96.31 69 ALA B CA 1
ATOM 1435 C C . ALA B 1 69 ? -3.217 23.328 15.719 1 96.31 69 ALA B C 1
ATOM 1437 O O . ALA B 1 69 ? -2.051 22.938 15.648 1 96.31 69 ALA B O 1
ATOM 1438 N N . SER B 1 70 ? -3.598 24.531 16.156 1 96.44 70 SER B N 1
ATOM 1439 C CA . SER B 1 70 ? -2.59 25.469 16.609 1 96.44 70 SER B CA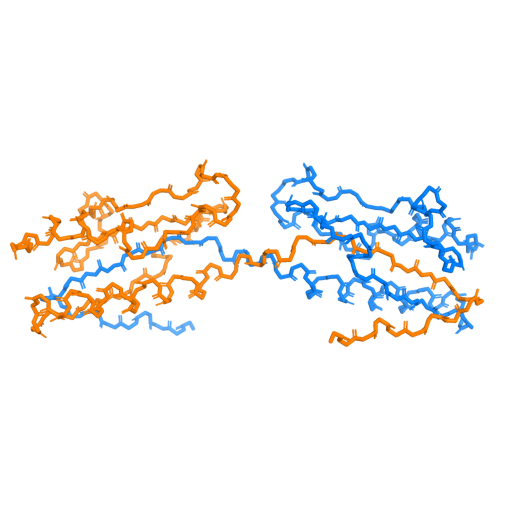 1
ATOM 1440 C C . SER B 1 70 ? -1.923 25 17.891 1 96.44 70 SER B C 1
ATOM 1442 O O . SER B 1 70 ? -0.801 25.406 18.203 1 96.44 70 SER B O 1
ATOM 1444 N N . ARG B 1 71 ? -2.637 24.266 18.641 1 95.06 71 ARG B N 1
ATOM 1445 C CA . ARG B 1 71 ? -2.139 23.625 19.859 1 95.06 71 ARG B CA 1
ATOM 1446 C C . ARG B 1 71 ? -2.586 22.172 19.938 1 95.06 71 ARG B C 1
ATOM 1448 O O . ARG B 1 71 ? -3.605 21.797 19.344 1 95.06 71 ARG B O 1
ATOM 1455 N N . PRO B 1 72 ? -1.744 21.328 20.609 1 93.69 72 PRO B N 1
ATOM 1456 C CA . PRO B 1 72 ? -2.158 19.938 20.766 1 93.69 72 PRO B CA 1
ATOM 1457 C C . PRO B 1 72 ? -3.557 19.797 21.359 1 93.69 72 PRO B C 1
ATOM 1459 O O . PRO B 1 72 ? -3.918 20.531 22.281 1 93.69 72 PRO B O 1
ATOM 1462 N N . THR B 1 73 ? -4.305 18.969 20.828 1 93.88 73 THR B N 1
ATOM 1463 C CA . THR B 1 73 ? -5.648 18.703 21.328 1 93.88 73 THR B CA 1
ATOM 1464 C C . THR B 1 73 ? -6.047 17.25 21.094 1 93.88 73 THR B C 1
ATOM 1466 O O . THR B 1 73 ? -5.73 16.688 20.031 1 93.88 73 THR B O 1
ATOM 1469 N N . ASP B 1 74 ? -6.754 16.672 21.984 1 86.88 74 ASP B N 1
ATOM 1470 C CA . ASP B 1 74 ? -7.305 15.328 21.812 1 86.88 74 ASP B CA 1
ATOM 1471 C C . ASP B 1 74 ? -8.703 15.375 21.203 1 86.88 74 ASP B C 1
ATOM 1473 O O . ASP B 1 74 ? -9.266 14.344 20.859 1 86.88 74 ASP B O 1
ATOM 1477 N N . ASN B 1 75 ? -9.18 16.609 21.188 1 88.12 75 ASN B N 1
ATOM 1478 C CA . ASN B 1 75 ? -10.508 16.812 20.609 1 88.12 75 ASN B CA 1
ATOM 1479 C C . ASN B 1 75 ? -10.438 17.062 19.109 1 88.12 75 ASN B C 1
ATOM 1481 O O . ASN B 1 75 ? -10.023 18.141 18.672 1 88.12 75 ASN B O 1
ATOM 1485 N N . SER B 1 76 ? -10.891 16.078 18.375 1 86.81 76 SER B N 1
ATOM 1486 C CA . SER B 1 76 ? -10.828 16.156 16.922 1 86.81 76 SER B CA 1
ATOM 1487 C C . SER B 1 76 ? -11.609 17.344 16.391 1 86.81 76 SER B C 1
ATOM 1489 O O . SER B 1 76 ? -11.297 17.891 15.328 1 86.81 76 SER B O 1
ATOM 1491 N N . GLN B 1 77 ? -12.672 17.812 17.156 1 89.06 77 GLN B N 1
ATOM 1492 C CA . GLN B 1 77 ? -13.5 18.938 16.734 1 89.06 77 GLN B CA 1
ATOM 1493 C C . GLN B 1 77 ? -12.695 20.234 16.734 1 89.06 77 GLN B C 1
ATOM 1495 O O . GLN B 1 77 ? -13.094 21.219 16.125 1 89.06 77 GLN B O 1
ATOM 1500 N N . HIS B 1 78 ? -11.578 20.219 17.453 1 92.19 78 HIS B N 1
ATOM 1501 C CA . HIS B 1 78 ? -10.734 21.406 17.547 1 92.19 78 HIS B CA 1
ATOM 1502 C C . HIS B 1 78 ? -9.609 21.375 16.516 1 92.19 78 HIS B C 1
ATOM 1504 O O . HIS B 1 78 ? -8.719 22.219 16.531 1 92.19 78 HIS B O 1
ATOM 1510 N N . ARG B 1 79 ? -9.68 20.406 15.695 1 93.31 79 ARG B N 1
ATOM 1511 C CA . ARG B 1 79 ? -8.719 20.281 14.602 1 93.31 79 ARG B CA 1
ATOM 1512 C C . ARG B 1 79 ? -9.32 20.781 13.297 1 93.31 79 ARG B C 1
ATOM 1514 O O . ARG B 1 79 ? -10.492 20.516 13 1 93.31 79 ARG B O 1
ATOM 1521 N N . TYR B 1 80 ? -8.539 21.578 12.617 1 95.5 80 TYR B N 1
ATOM 1522 C CA . TYR B 1 80 ? -8.969 22.078 11.312 1 95.5 80 TYR B CA 1
ATOM 1523 C C . TYR B 1 80 ? -8.672 21.062 10.219 1 95.5 80 TYR B C 1
ATOM 1525 O O . TYR B 1 80 ? -7.531 20.609 10.07 1 95.5 80 TYR B O 1
ATOM 1533 N N . PRO B 1 81 ? -9.734 20.609 9.438 1 95.5 81 PRO B N 1
ATOM 1534 C CA . PRO B 1 81 ? -9.5 19.641 8.359 1 95.5 81 PRO B CA 1
ATOM 1535 C C . PRO B 1 81 ? -8.75 20.25 7.172 1 95.5 81 PRO B C 1
ATOM 1537 O O . PRO B 1 81 ? -9.188 21.266 6.621 1 95.5 81 PRO B O 1
ATOM 1540 N N . LEU B 1 82 ? -7.625 19.641 6.836 1 96.19 82 LEU B N 1
ATOM 1541 C CA . LEU B 1 82 ? -6.828 20.125 5.707 1 96.19 82 LEU B CA 1
ATOM 1542 C C . LEU B 1 82 ? -7.086 19.281 4.465 1 96.19 82 LEU B C 1
ATOM 1544 O O . LEU B 1 82 ? -6.973 19.766 3.34 1 96.19 82 LEU B O 1
ATOM 1548 N N . TRP B 1 83 ? -7.305 17.922 4.617 1 94.81 83 TRP B N 1
ATOM 1549 C CA . TRP B 1 83 ? -7.355 16.984 3.492 1 94.81 83 TRP B CA 1
ATOM 1550 C C . TRP B 1 83 ? -8.18 15.75 3.842 1 94.81 83 TRP B C 1
ATOM 1552 O O . TRP B 1 83 ? -8.055 15.211 4.941 1 94.81 83 TRP B O 1
ATOM 1562 N N . THR B 1 84 ? -9.102 15.391 2.984 1 93.88 84 THR B N 1
ATOM 1563 C CA . 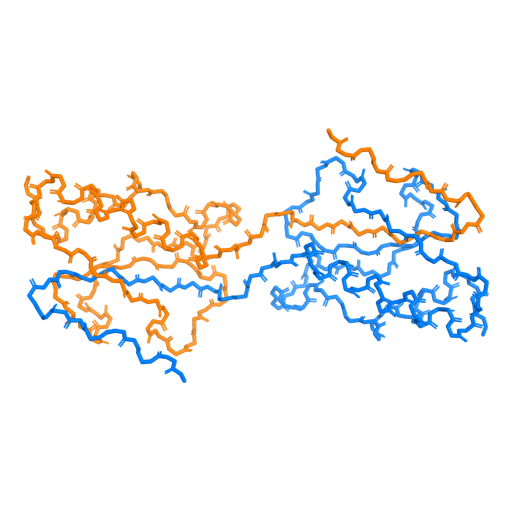THR B 1 84 ? -9.82 14.117 3.049 1 93.88 84 THR B CA 1
ATOM 1564 C C . THR B 1 84 ? -9.461 13.234 1.857 1 93.88 84 THR B C 1
ATOM 1566 O O . THR B 1 84 ? -9.922 13.477 0.739 1 93.88 84 THR B O 1
ATOM 1569 N N . GLY B 1 85 ? -8.695 12.273 2.152 1 88.81 85 GLY B N 1
ATOM 1570 C CA . GLY B 1 85 ? -8.219 11.406 1.091 1 88.81 85 GLY B CA 1
ATOM 1571 C C . GLY B 1 85 ? -9.078 10.172 0.889 1 88.81 85 GLY B C 1
ATOM 1572 O O . GLY B 1 85 ? -9.016 9.531 -0.16 1 88.81 85 GLY B O 1
ATOM 1573 N N . ILE B 1 86 ? -9.883 9.883 1.891 1 82.25 86 ILE B N 1
ATOM 1574 C CA . ILE B 1 86 ? -10.508 8.57 1.969 1 82.25 86 ILE B CA 1
ATOM 1575 C C . ILE B 1 86 ? -11.359 8.328 0.725 1 82.25 86 ILE B C 1
ATOM 1577 O O . ILE B 1 86 ? -11.438 7.207 0.222 1 82.25 86 ILE B O 1
ATOM 1581 N N . SER B 1 87 ? -11.977 9.391 0.166 1 82.06 87 SER B N 1
ATOM 1582 C CA . SER B 1 87 ? -12.898 9.219 -0.948 1 82.06 87 SER B CA 1
ATOM 1583 C C . SER B 1 87 ? -12.211 9.484 -2.285 1 82.06 87 SER B C 1
ATOM 1585 O O . SER B 1 87 ? -12.844 9.391 -3.34 1 82.06 87 SER B O 1
ATOM 1587 N N . ARG B 1 88 ? -10.969 9.773 -2.227 1 79.88 88 ARG B N 1
ATOM 1588 C CA . ARG B 1 88 ? -10.266 10.109 -3.457 1 79.88 88 ARG B CA 1
ATOM 1589 C C . ARG B 1 88 ? -9.781 8.852 -4.176 1 79.88 88 ARG B C 1
ATOM 1591 O O . ARG B 1 88 ? -9.414 7.867 -3.531 1 79.88 88 ARG B O 1
ATOM 1598 N N . VAL B 1 89 ? -9.938 8.922 -5.48 1 72.12 89 VAL B N 1
ATOM 1599 C CA . VAL B 1 89 ? -9.484 7.871 -6.387 1 72.12 89 VAL B CA 1
ATOM 1600 C C . VAL B 1 89 ? -8.742 8.492 -7.566 1 72.12 89 VAL B C 1
ATOM 1602 O O . VAL B 1 89 ? -9.078 9.594 -8 1 72.12 89 VAL B O 1
ATOM 1605 N N . PRO B 1 90 ? -7.605 7.832 -8 1 71.12 90 PRO B N 1
ATOM 1606 C CA . PRO B 1 90 ? -7.008 6.578 -7.535 1 71.12 90 PRO B CA 1
ATOM 1607 C C . PRO B 1 90 ? -6.297 6.723 -6.195 1 71.12 90 PRO B C 1
ATOM 1609 O O . PRO B 1 90 ? -6.297 7.805 -5.605 1 71.12 90 PRO B O 1
ATOM 1612 N N . VAL B 1 91 ? -5.695 5.539 -5.625 1 69.5 91 VAL B N 1
ATOM 1613 C CA . VAL B 1 91 ? -5.027 5.512 -4.328 1 69.5 91 VAL B CA 1
ATOM 1614 C C . VAL B 1 91 ? -3.969 6.609 -4.27 1 69.5 91 VAL B C 1
ATOM 1616 O O . VAL B 1 91 ? -3.758 7.223 -3.219 1 69.5 91 VAL B O 1
ATOM 1619 N N . THR B 1 92 ? -3.328 6.934 -5.383 1 72.31 92 THR B N 1
ATOM 1620 C CA . THR B 1 92 ? -2.264 7.93 -5.441 1 72.31 92 THR B CA 1
ATOM 1621 C C . THR B 1 92 ? -2.822 9.328 -5.227 1 72.31 92 THR B C 1
ATOM 1623 O O . THR B 1 92 ? -2.08 10.258 -4.891 1 72.31 92 THR B O 1
ATOM 1626 N N . ALA B 1 93 ? -4.176 9.516 -5.387 1 78.75 93 ALA B N 1
ATOM 1627 C CA . ALA B 1 93 ? -4.812 10.82 -5.203 1 78.75 93 ALA B CA 1
ATOM 1628 C C . ALA B 1 93 ? -5.203 11.047 -3.746 1 78.75 93 ALA B C 1
ATOM 1630 O O . ALA B 1 93 ? -5.566 12.156 -3.355 1 78.75 93 ALA B O 1
ATOM 1631 N N . LYS B 1 94 ? -5.113 9.984 -2.98 1 82.12 94 LYS B N 1
ATOM 1632 C CA . LYS B 1 94 ? -5.523 10.055 -1.582 1 82.12 94 LYS B CA 1
ATOM 1633 C C . LYS B 1 94 ? -4.543 10.891 -0.763 1 82.12 94 LYS B C 1
ATOM 1635 O O . LYS B 1 94 ? -4.922 11.492 0.245 1 82.12 94 LYS B O 1
ATOM 1640 N N . VAL B 1 95 ? -3.271 10.914 -1.205 1 84.06 95 VAL B N 1
ATOM 1641 C CA . VAL B 1 95 ? -2.215 11.586 -0.455 1 84.06 95 VAL B CA 1
ATOM 1642 C C . VAL B 1 95 ? -1.954 12.969 -1.051 1 84.06 95 VAL B C 1
ATOM 1644 O O . VAL B 1 95 ? -1.59 13.086 -2.223 1 84.06 95 VAL B O 1
ATOM 1647 N N . PRO B 1 96 ? -2.135 14.023 -0.26 1 90.62 96 PRO B N 1
ATOM 1648 C CA . PRO B 1 96 ? -1.869 15.367 -0.78 1 90.62 96 PRO B CA 1
ATOM 1649 C C . PRO B 1 96 ? -0.378 15.68 -0.868 1 90.62 96 PRO B C 1
ATOM 1651 O O . PRO B 1 96 ? 0.43 15.062 -0.172 1 90.62 96 PRO B O 1
ATOM 1654 N N . ASN B 1 97 ? -0.138 16.562 -1.803 1 89.69 97 ASN B N 1
ATOM 1655 C CA . ASN B 1 97 ? 1.151 17.234 -1.702 1 89.69 97 ASN B CA 1
ATOM 1656 C C . ASN B 1 97 ? 1.062 18.5 -0.835 1 89.69 97 ASN B C 1
ATOM 1658 O O . ASN B 1 97 ? -0.032 18.906 -0.445 1 89.69 97 ASN B O 1
ATOM 1662 N N . VAL B 1 98 ? 2.193 19.016 -0.479 1 91.81 98 VAL B N 1
ATOM 1663 C CA . VAL B 1 98 ? 2.227 20.172 0.414 1 91.81 98 VAL B CA 1
ATOM 1664 C C . VAL B 1 98 ? 1.461 21.344 -0.216 1 91.81 98 VAL B C 1
ATOM 1666 O O . VAL B 1 98 ? 0.785 22.094 0.484 1 91.81 98 VAL B O 1
ATOM 1669 N N . ASP B 1 99 ? 1.533 21.453 -1.543 1 91.56 99 ASP B N 1
ATOM 1670 C CA . ASP B 1 99 ? 0.854 22.547 -2.227 1 91.56 99 ASP B CA 1
ATOM 1671 C C . ASP B 1 99 ? -0.66 22.453 -2.059 1 91.56 99 ASP B C 1
ATOM 1673 O O . ASP B 1 99 ? -1.364 23.453 -2.107 1 91.56 99 ASP B O 1
ATOM 1677 N N . ASP B 1 100 ? -1.114 21.266 -1.808 1 92.56 100 ASP B N 1
ATOM 1678 C CA . ASP B 1 100 ? -2.547 21.047 -1.626 1 92.56 100 ASP B CA 1
ATOM 1679 C C . ASP B 1 100 ? -3.012 21.562 -0.264 1 92.56 100 ASP B C 1
ATOM 1681 O O . ASP B 1 100 ? -4.184 21.891 -0.088 1 92.56 100 ASP B O 1
ATOM 1685 N N . ILE B 1 101 ? -2.068 21.594 0.7 1 95 101 ILE B N 1
ATOM 1686 C CA . ILE B 1 101 ? -2.57 21.781 2.057 1 95 101 ILE B CA 1
ATOM 1687 C C . ILE B 1 101 ? -1.897 22.984 2.691 1 95 101 ILE B C 1
ATOM 1689 O O . ILE B 1 101 ? -2.305 23.453 3.764 1 95 101 ILE B O 1
ATOM 1693 N N . ILE B 1 102 ? -1.035 23.625 2.023 1 94.5 102 ILE B N 1
ATOM 1694 C CA . ILE B 1 102 ? -0.281 24.719 2.637 1 94.5 102 ILE B CA 1
ATOM 1695 C C . ILE B 1 102 ? -1.196 25.922 2.861 1 94.5 102 ILE B C 1
ATOM 1697 O O . ILE B 1 102 ? -1.158 26.547 3.922 1 94.5 102 ILE B O 1
ATOM 1701 N N . ALA B 1 103 ? -1.991 26.344 1.942 1 95.12 103 ALA B N 1
ATOM 1702 C CA . ALA B 1 103 ? -2.863 27.5 2.072 1 95.12 103 ALA B CA 1
ATOM 1703 C C . ALA B 1 103 ? -3.857 27.312 3.215 1 95.12 103 ALA B C 1
ATOM 1705 O O . ALA B 1 103 ? -3.945 28.156 4.113 1 95.12 103 ALA B O 1
ATOM 1706 N N . PRO B 1 104 ? -4.562 26.203 3.176 1 95.62 104 PRO B N 1
ATOM 1707 C CA . PRO B 1 104 ? -5.473 26.031 4.309 1 95.62 104 PRO B CA 1
ATOM 1708 C C . PRO B 1 104 ? -4.738 25.906 5.641 1 95.62 104 PRO B C 1
ATOM 1710 O O . PRO B 1 104 ? -5.262 26.312 6.68 1 95.62 104 PRO B O 1
ATOM 1713 N N . ALA B 1 105 ? -3.605 25.344 5.719 1 96.25 105 ALA B N 1
ATOM 1714 C CA . ALA B 1 105 ? -2.836 25.266 6.957 1 96.25 105 ALA B CA 1
ATOM 1715 C C . ALA B 1 105 ? -2.467 26.656 7.465 1 96.25 105 ALA B C 1
ATOM 1717 O O . ALA B 1 105 ? -2.562 26.922 8.664 1 96.25 105 ALA B O 1
ATOM 1718 N N . CYS B 1 106 ? -2.082 27.516 6.523 1 95.38 106 CYS B N 1
ATOM 1719 C CA . CYS B 1 106 ? -1.752 28.891 6.891 1 95.38 106 CYS B CA 1
ATOM 1720 C C . CYS B 1 106 ? -2.969 29.609 7.457 1 95.38 106 CYS B C 1
ATOM 1722 O O . CYS B 1 106 ? -2.854 30.359 8.438 1 95.38 106 CYS B O 1
ATOM 1724 N N . LEU B 1 107 ? -4.023 29.406 6.824 1 95.06 107 LEU B N 1
ATOM 1725 C CA . LEU B 1 107 ? -5.262 30 7.312 1 95.06 107 LEU B CA 1
ATOM 1726 C C . LEU B 1 107 ? -5.586 29.516 8.719 1 95.06 107 LEU B C 1
ATOM 1728 O O . LEU B 1 107 ? -5.902 30.312 9.602 1 95.06 107 LEU B O 1
ATOM 1732 N N . ALA B 1 108 ? -5.438 28.219 8.914 1 95.44 108 ALA B N 1
ATOM 1733 C CA . ALA B 1 108 ? -5.75 27.609 10.211 1 95.44 108 ALA B CA 1
ATOM 1734 C C . ALA B 1 108 ? -4.832 28.156 11.305 1 95.44 108 ALA B C 1
ATOM 1736 O O . ALA B 1 108 ? -5.25 28.312 12.453 1 95.44 108 ALA B O 1
ATOM 1737 N N . LEU B 1 109 ? -3.645 28.391 10.922 1 95.06 109 LEU B N 1
ATOM 1738 C CA . LEU B 1 109 ? -2.658 28.828 11.906 1 95.06 109 LEU B CA 1
ATOM 1739 C C . LEU B 1 109 ? -2.578 30.344 11.953 1 95.06 109 LEU B C 1
ATOM 1741 O O . LEU B 1 109 ? -1.742 30.906 12.664 1 95.06 109 LEU B O 1
ATOM 1745 N N . ARG B 1 110 ? -3.393 30.984 11.109 1 92.88 110 ARG B N 1
ATOM 1746 C CA . ARG B 1 110 ? -3.443 32.438 11.047 1 92.88 110 ARG B CA 1
ATOM 1747 C C . ARG B 1 110 ? -2.084 33.031 10.68 1 92.88 110 ARG B C 1
ATOM 1749 O O . ARG B 1 110 ? -1.601 33.938 11.328 1 92.88 110 ARG B O 1
ATOM 1756 N N . LEU B 1 111 ? -1.54 32.219 9.766 1 86.25 111 LEU B N 1
ATOM 1757 C CA . LEU B 1 111 ? -0.281 32.719 9.234 1 86.25 111 LEU B CA 1
ATOM 1758 C C . LEU B 1 111 ? -0.526 33.625 8.039 1 86.25 111 LEU B C 1
ATOM 1760 O O . LEU B 1 111 ? -1.425 33.375 7.23 1 86.25 111 LEU B O 1
ATOM 1764 N N . ARG B 1 112 ? -0.165 35 8.102 1 70 112 ARG B N 1
ATOM 1765 C CA . ARG B 1 112 ? -0.296 36.031 7.062 1 70 112 ARG B CA 1
ATOM 1766 C C . ARG B 1 112 ? 0.888 36 6.102 1 70 112 ARG B C 1
ATOM 1768 O O . ARG B 1 112 ? 2.004 35.656 6.496 1 70 112 ARG B O 1
#

Foldseek 3Di:
DPPDPDDDPVDDDDDDDDDPPPCPVVVLQVVQQVVLQVVVCVLPVVDGDDDDDCLPPDDDPLWDWDWAALDDDSDCVRTHTQATLSPDPDSVSSRDHNVSRNVVVCVRNVRD/DPPDPDDDPVDDDDDDDDDPPPCPVVVLQVVQQVVLQVVVCVLPVVDGDDDDDCLPPDDDPLWDWDWDALDDDPDCVRTHTQATLSPDPDSVSSRDHNVSRNVVVCVRNVRD

Organism: NCBI:txid30044

Secondary structure (DSSP, 8-state):
-----PPPTTS-EEEEEE------HHHHHHHHHHHHHHHHHHH-T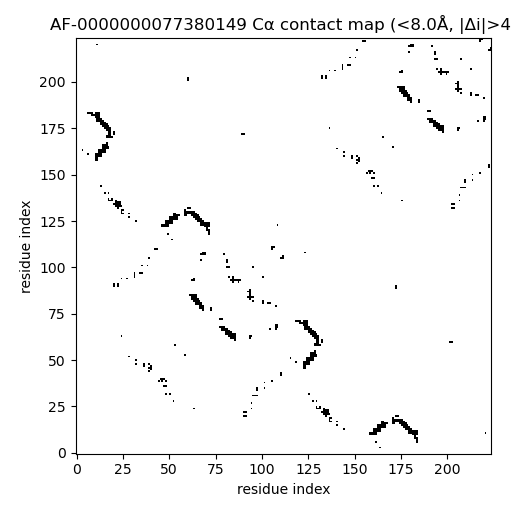T---EEEE--SSSPPTT-EEEEEESS--S-GGGSEEEEE-TT-SSGGGSSPPHHHHHHHHHHHTT--/-----PPPTTS-EEEEEE------HHHHHHHHHHHHHHHHHHH-TT---EEEE--SSSPPTT-EEEEEESS--S-GGGSEEEEE-TT-SSGGGSSPPHHHHHHHHHHHTT--

pLDDT: mean 84.58, std 13.88, range [29.08, 96.88]

Sequence (224 aa):
VEAAPQLDPRQPVLYIEYCPVTTAYRHHAVRLHAALAEALRTMKPELQLQLRLNETKAPRVGAFEVHIASRPTDNSQHRYPLWTGISRVPVTAKVPNVDDIIAPACLALRLRVEAAPQLDPRQPVLYIEYCPVTTAYRHHAVRLHAALAEALRTMKPELQLQLRLNETKAPRVGAFEVHIASRPTDNSQHRYPLWTGISRVPVTAKVPNVDDIIAPACLALRLR

Solvent-accessible surface area (backbone atoms only — not comparable to full-atom values): 12709 Å² total; per-residue (Å²): 124,88,74,76,75,87,75,62,72,86,25,29,28,37,37,37,33,38,18,79,72,46,44,53,39,65,60,52,50,53,51,38,47,52,50,41,35,52,55,48,25,74,77,36,72,88,55,52,66,38,81,40,70,40,81,52,92,71,52,53,84,66,26,32,34,33,29,35,24,60,37,69,68,90,50,70,89,68,36,46,82,52,44,76,7,56,83,39,75,56,77,80,56,18,58,71,55,50,84,69,33,47,64,60,48,29,58,70,60,67,55,131,122,86,70,76,76,87,76,62,72,85,26,30,28,37,37,35,36,38,21,80,71,47,44,51,39,65,60,52,50,54,50,39,47,52,51,42,35,52,55,48,24,74,77,37,74,88,55,52,65,39,82,40,70,39,81,52,92,72,52,52,83,66,25,32,32,34,29,35,22,60,38,68,69,91,51,69,87,68,37,46,81,53,43,76,7,57,84,39,75,56,77,79,56,19,59,72,55,50,84,69,33,47,63,58,48,29,58,70,59,67,56,131